Protein AF-A0A254QQ61-F1 (afdb_monomer_lite)

Radius of gyration: 16.45 Å; chains: 1; bounding box: 38×43×42 Å

pLDDT: mean 92.36, std 10.08, range [41.09, 98.5]

Secondary structure (DSSP, 8-state):
-PPPPTT--SSEEEEETTTEEEE----SEEEEEEETTEEEEEEE-SSHHHHHHHHHTTT-SEEEEEEEESSPPTT---EEEEEEEEEHHHHHHHHHHSHHHHHH--SEEEEEEESSS--EEEE-TTS-EEEES-HHHHHHHHHHTTPEE------SSEEE---GGGHHHHHHHHHHS--EEEE-----

Foldseek 3Di:
DPDDDLVQQFFKWDQDPVPGTHHDADDFEWEWDADPNFIKIKTQDSQLLVLVLVCVVLQDFWKKKWKFQQADDPPDAGKIWIDGGHTSVRVNVLCVVLVSLVGRFQRIKIKIFRPPNTWIWIQHSSRMIMTGPPVVVVVVVSVVVVGYYDDDDDHPPMDGHHNPVCVVSVVVSVVVDPIDIDHDDNDD

Sequence (188 aa):
MTPLPREFGAKLGAWDPVNGWSPIHWSDTYAAESISGVSRLLVAPRQPLSFVVDALALYGNSFKLVYLLVTPPDGYEFARYELDALSLEEVSSVLQEFGGFLGGDARHHIWIHALDGGGTLIWDEHDWVYLYGHLASATDLLQSKGFQEGKPEIPFPHLHNEDPDQTSEMERLLKALPWVKTPVSNPQ

Structure (mmCIF, N/CA/C/O backbone):
data_AF-A0A254QQ61-F1
#
_entry.id   AF-A0A254QQ61-F1
#
loop_
_atom_site.group_PDB
_atom_site.id
_atom_site.type_symbol
_atom_site.label_atom_id
_atom_site.label_alt_id
_atom_site.label_comp_id
_atom_site.label_asym_id
_atom_site.label_entity_id
_atom_site.label_seq_id
_atom_site.pdbx_PDB_ins_code
_atom_site.Cartn_x
_atom_site.Cartn_y
_atom_site.Cartn_z
_atom_site.occupancy
_atom_site.B_iso_or_equiv
_atom_site.auth_seq_id
_atom_site.auth_comp_id
_atom_site.auth_asym_id
_atom_site.auth_atom_id
_atom_site.pdbx_PDB_model_num
ATOM 1 N N . MET A 1 1 ? 19.976 -13.214 -16.247 1.00 49.91 1 MET A N 1
ATOM 2 C CA . MET A 1 1 ? 18.591 -13.046 -15.772 1.00 49.91 1 MET A CA 1
ATOM 3 C C . MET A 1 1 ? 17.755 -12.782 -17.013 1.00 49.91 1 MET A C 1
ATOM 5 O O . MET A 1 1 ? 18.115 -11.876 -17.755 1.00 49.91 1 MET A O 1
ATOM 9 N N . THR A 1 2 ? 16.780 -13.631 -17.341 1.00 49.09 2 THR A N 1
ATOM 10 C CA . THR A 1 2 ? 15.873 -13.349 -18.467 1.00 49.09 2 THR A CA 1
ATOM 11 C C . THR A 1 2 ? 15.019 -12.152 -18.058 1.00 49.09 2 THR A C 1
ATOM 13 O O . THR A 1 2 ? 14.426 -12.229 -16.983 1.00 49.09 2 THR A O 1
ATOM 16 N N . PRO A 1 3 ? 14.999 -11.047 -18.823 1.00 55.22 3 PRO A N 1
ATOM 17 C CA . PRO A 1 3 ? 14.154 -9.911 -18.488 1.00 55.22 3 PRO A CA 1
ATOM 18 C C . PRO A 1 3 ? 12.693 -10.359 -18.469 1.00 55.22 3 PRO A C 1
ATOM 20 O O . PRO A 1 3 ? 12.296 -11.221 -19.262 1.00 55.22 3 PRO A O 1
ATOM 23 N N . LEU A 1 4 ? 11.911 -9.793 -17.555 1.00 62.88 4 LEU A N 1
ATOM 24 C CA . LEU A 1 4 ? 10.472 -9.999 -17.554 1.00 62.88 4 LEU A CA 1
ATOM 25 C C . LEU A 1 4 ? 9.877 -9.585 -18.905 1.00 62.88 4 LEU A C 1
ATOM 27 O O . LEU A 1 4 ? 10.376 -8.646 -19.537 1.00 62.88 4 LEU A O 1
ATOM 31 N N . PRO A 1 5 ? 8.815 -10.263 -19.368 1.00 62.50 5 PRO A N 1
ATOM 32 C CA . PRO A 1 5 ? 8.024 -9.755 -20.476 1.00 62.50 5 PRO A CA 1
ATOM 33 C C . PRO A 1 5 ? 7.597 -8.314 -20.175 1.00 62.50 5 PRO A C 1
ATOM 35 O O . PRO A 1 5 ? 7.135 -8.033 -19.075 1.00 62.50 5 PRO A O 1
ATOM 38 N N . ARG A 1 6 ? 7.696 -7.409 -21.155 1.00 56.84 6 ARG A N 1
ATOM 39 C CA . ARG A 1 6 ? 7.277 -5.998 -21.005 1.00 56.84 6 ARG A CA 1
ATOM 40 C C . ARG A 1 6 ? 5.798 -5.819 -20.622 1.00 56.84 6 ARG A C 1
ATOM 42 O O . ARG A 1 6 ? 5.389 -4.728 -20.266 1.00 56.84 6 ARG A O 1
ATOM 49 N N . GLU A 1 7 ? 5.003 -6.883 -20.701 1.00 63.09 7 GLU A N 1
ATOM 50 C CA . GLU A 1 7 ? 3.569 -6.899 -20.395 1.00 63.09 7 GLU A CA 1
ATOM 51 C C . GLU A 1 7 ? 3.262 -7.579 -19.046 1.00 63.09 7 GLU A C 1
ATOM 53 O O . GLU A 1 7 ? 2.145 -8.034 -18.825 1.00 63.09 7 GLU A O 1
ATOM 58 N N . PHE A 1 8 ? 4.250 -7.696 -18.147 1.00 75.00 8 PHE A N 1
ATOM 59 C CA . PHE A 1 8 ? 4.097 -8.439 -16.891 1.00 75.00 8 PHE A CA 1
ATOM 60 C C . PHE A 1 8 ? 3.014 -7.860 -15.970 1.00 75.00 8 PHE A C 1
ATOM 62 O O . PHE A 1 8 ? 2.253 -8.619 -15.376 1.00 75.00 8 PHE A O 1
ATOM 69 N N . GLY A 1 9 ? 2.922 -6.526 -15.887 1.00 79.75 9 GLY A N 1
ATOM 70 C CA . GLY A 1 9 ? 1.777 -5.803 -15.315 1.00 79.75 9 GLY A CA 1
ATOM 71 C C . GLY A 1 9 ? 1.434 -6.105 -13.849 1.00 79.75 9 GLY A C 1
ATOM 72 O O . GLY A 1 9 ? 0.336 -5.767 -13.417 1.00 79.75 9 GLY A O 1
ATOM 73 N N . ALA A 1 10 ? 2.333 -6.744 -13.100 1.00 87.19 10 ALA A N 1
ATOM 74 C CA . ALA A 1 10 ? 2.137 -7.155 -11.712 1.00 87.19 10 ALA A CA 1
ATOM 75 C C . ALA A 1 10 ? 3.429 -6.961 -10.915 1.00 87.19 10 ALA A C 1
ATOM 77 O O . ALA A 1 10 ? 4.517 -7.085 -11.480 1.00 87.19 10 ALA A O 1
ATOM 78 N N . LYS A 1 11 ? 3.320 -6.733 -9.600 1.00 91.81 11 LYS A N 1
ATOM 79 C CA . LYS A 1 11 ? 4.494 -6.589 -8.724 1.00 91.81 11 LYS A CA 1
ATOM 80 C C . LYS A 1 11 ? 5.365 -7.833 -8.649 1.00 91.81 11 LYS A C 1
ATOM 82 O O . LYS A 1 11 ? 6.585 -7.728 -8.574 1.00 91.81 11 LYS A O 1
ATOM 87 N N . LEU A 1 12 ? 4.750 -9.011 -8.621 1.00 92.12 12 LEU A N 1
ATOM 88 C CA . LEU A 1 12 ? 5.433 -10.234 -8.219 1.00 92.12 12 LEU A CA 1
ATOM 89 C C . LEU A 1 12 ? 5.306 -11.318 -9.282 1.00 92.12 12 LEU A C 1
ATOM 91 O O . LEU A 1 12 ? 4.229 -11.551 -9.836 1.00 92.12 12 LEU A O 1
ATOM 95 N N . GLY A 1 13 ? 6.419 -12.000 -9.545 1.00 91.38 13 GLY A N 1
ATOM 96 C CA . GLY A 1 13 ? 6.472 -13.117 -10.476 1.00 91.38 13 GLY A CA 1
ATOM 97 C C . GLY A 1 13 ? 6.963 -14.403 -9.848 1.00 91.38 13 GLY A C 1
ATOM 98 O O . GLY A 1 13 ? 7.867 -14.377 -9.022 1.00 91.38 13 GLY A O 1
ATOM 99 N N . ALA A 1 14 ? 6.399 -15.529 -10.276 1.00 92.06 14 ALA A N 1
ATOM 100 C CA . ALA A 1 14 ? 6.828 -16.871 -9.906 1.00 92.06 14 ALA A CA 1
ATOM 101 C C . ALA A 1 14 ? 7.469 -17.574 -11.100 1.00 92.06 14 ALA A C 1
ATOM 103 O O . ALA A 1 14 ? 6.976 -17.473 -12.229 1.00 92.06 14 ALA A O 1
ATOM 104 N N . TRP A 1 15 ? 8.549 -18.311 -10.850 1.00 90.50 15 TRP A N 1
ATOM 105 C CA . TRP A 1 15 ? 9.141 -19.179 -11.859 1.00 90.50 15 TRP A CA 1
ATOM 106 C C . TRP A 1 15 ? 8.433 -20.530 -11.895 1.00 90.50 15 TRP A C 1
ATOM 108 O O . TRP A 1 15 ? 8.372 -21.242 -10.893 1.00 90.50 15 TRP A O 1
ATOM 118 N N . ASP A 1 16 ? 8.001 -20.921 -13.085 1.00 87.12 16 ASP A N 1
ATOM 119 C CA . ASP A 1 16 ? 7.549 -22.264 -13.403 1.00 87.12 16 ASP A CA 1
ATOM 120 C C . ASP A 1 16 ? 8.523 -22.924 -14.404 1.00 87.12 16 ASP A C 1
ATOM 122 O O . ASP A 1 16 ? 8.880 -22.308 -15.411 1.00 87.12 16 ASP A O 1
ATOM 126 N N . PRO A 1 17 ? 8.964 -24.180 -14.191 1.00 86.06 17 PRO A N 1
ATOM 127 C CA . PRO A 1 17 ? 9.890 -24.852 -15.106 1.00 86.06 17 PRO A CA 1
ATOM 128 C C . PRO A 1 17 ? 9.371 -25.040 -16.538 1.00 86.06 17 PRO A C 1
ATOM 130 O O . PRO A 1 17 ? 10.180 -25.252 -17.441 1.00 86.06 17 PRO A O 1
ATOM 133 N N . VAL A 1 18 ? 8.050 -25.014 -16.748 1.00 88.50 18 VAL A N 1
ATOM 134 C CA . VAL A 1 18 ? 7.416 -25.250 -18.054 1.00 88.50 18 VAL A CA 1
ATOM 135 C C . VAL A 1 18 ? 7.135 -23.931 -18.773 1.00 88.50 18 VAL A C 1
ATOM 137 O O . VAL A 1 18 ? 7.400 -23.813 -19.967 1.00 88.50 18 VAL A O 1
ATOM 140 N N . ASN A 1 19 ? 6.619 -22.941 -18.050 1.00 85.94 19 ASN A N 1
ATOM 141 C CA . ASN A 1 19 ? 6.097 -21.691 -18.595 1.00 85.94 19 ASN A CA 1
ATOM 142 C C . ASN A 1 19 ? 7.038 -20.493 -18.375 1.00 85.94 19 ASN A C 1
ATOM 144 O O . ASN A 1 19 ? 6.830 -19.435 -18.965 1.00 85.94 19 ASN A O 1
ATOM 148 N N . GLY A 1 20 ? 8.089 -20.650 -17.567 1.00 89.56 20 GLY A N 1
ATOM 149 C CA . GLY A 1 20 ? 8.996 -19.573 -17.187 1.00 89.56 20 GLY A CA 1
ATOM 150 C C . GLY A 1 20 ? 8.392 -18.649 -16.128 1.00 89.56 20 GLY A C 1
ATOM 151 O O . GLY A 1 20 ? 7.677 -19.095 -15.235 1.00 89.56 20 GLY A O 1
ATOM 152 N N . TRP A 1 21 ? 8.706 -17.355 -16.198 1.00 89.56 21 TRP A N 1
ATOM 153 C CA . TRP A 1 21 ? 8.166 -16.361 -15.266 1.00 89.56 21 TRP A CA 1
ATOM 154 C C . TRP A 1 21 ? 6.703 -16.043 -15.572 1.00 89.56 21 TRP A C 1
ATOM 156 O O . TRP A 1 21 ? 6.368 -15.689 -16.701 1.00 89.56 21 TRP A O 1
ATOM 166 N N . SER A 1 22 ? 5.852 -16.111 -14.551 1.00 90.69 22 SER A N 1
ATOM 167 C CA . SER A 1 22 ? 4.426 -15.783 -14.635 1.00 90.69 22 SER A CA 1
ATOM 168 C C . SER A 1 22 ? 3.998 -14.873 -13.478 1.00 90.69 22 SER A C 1
ATOM 170 O O . SER A 1 22 ? 4.568 -14.994 -12.388 1.00 90.69 22 SER A O 1
ATOM 172 N N . PRO A 1 23 ? 3.037 -13.953 -13.686 1.00 91.06 23 PRO A N 1
ATOM 173 C CA . PRO A 1 23 ? 2.500 -13.121 -12.613 1.00 91.06 23 PRO A CA 1
ATOM 174 C C . PRO A 1 23 ? 1.882 -13.957 -11.494 1.00 91.06 23 PRO A C 1
ATOM 176 O O . PRO A 1 23 ? 1.230 -14.973 -11.748 1.00 91.06 23 PRO A O 1
ATOM 179 N N . ILE A 1 24 ? 2.058 -13.512 -10.253 1.00 91.12 24 ILE A N 1
ATOM 180 C CA . ILE A 1 24 ? 1.381 -14.109 -9.103 1.00 91.12 24 ILE A CA 1
ATOM 181 C C . ILE A 1 24 ? 0.020 -13.448 -8.923 1.00 91.12 24 ILE A C 1
ATOM 183 O O . ILE A 1 24 ? -0.107 -12.226 -8.897 1.00 91.12 24 ILE A O 1
ATOM 187 N N . HIS A 1 25 ? -1.000 -14.284 -8.754 1.00 88.75 25 HIS A N 1
ATOM 188 C CA . HIS A 1 25 ? -2.345 -13.862 -8.397 1.00 88.75 25 HIS A CA 1
ATOM 189 C C . HIS A 1 25 ? -2.741 -14.518 -7.078 1.00 88.75 25 HIS A C 1
ATOM 191 O O . HIS A 1 25 ? -2.740 -15.745 -6.960 1.00 88.75 25 HIS A O 1
ATOM 197 N N . TRP A 1 26 ? -3.087 -13.699 -6.088 1.00 94.06 26 TRP A N 1
ATOM 198 C CA . TRP A 1 26 ? -3.481 -14.172 -4.765 1.00 94.06 26 TRP A CA 1
ATOM 199 C C . TRP A 1 26 ? -4.913 -14.727 -4.735 1.00 94.06 26 TRP A C 1
ATOM 201 O O . TRP A 1 26 ? -5.759 -14.399 -5.572 1.00 94.06 26 TRP A O 1
ATOM 211 N N . SER A 1 27 ? -5.189 -15.576 -3.744 1.00 91.88 27 SER A N 1
ATOM 212 C CA . SER A 1 27 ? -6.432 -16.348 -3.612 1.00 91.88 27 SER A CA 1
ATOM 213 C C . SER A 1 27 ? -7.367 -15.863 -2.494 1.00 91.88 27 SER A C 1
ATOM 215 O O . SER A 1 27 ? -8.228 -16.627 -2.067 1.00 91.88 27 SER A O 1
ATOM 217 N N . ASP A 1 28 ? -7.243 -14.605 -2.055 1.00 97.56 28 ASP A N 1
ATOM 218 C CA . ASP A 1 28 ? -8.033 -14.018 -0.957 1.00 97.56 28 ASP A CA 1
ATOM 219 C C . ASP A 1 28 ? -7.860 -14.790 0.364 1.00 97.56 28 ASP A C 1
ATOM 221 O O . ASP A 1 28 ? -8.813 -15.272 0.979 1.00 97.56 28 ASP A O 1
ATOM 225 N N . THR A 1 29 ? -6.610 -14.925 0.805 1.00 98.06 29 THR A N 1
ATOM 226 C CA . THR A 1 29 ? -6.249 -15.620 2.051 1.00 98.06 29 THR A CA 1
ATOM 227 C C . THR A 1 29 ? -5.772 -14.647 3.118 1.00 98.06 29 THR A C 1
ATOM 229 O O . THR A 1 29 ? -5.154 -13.631 2.792 1.00 98.06 29 THR A O 1
ATOM 232 N N . TYR A 1 30 ? -6.001 -14.963 4.391 1.00 98.50 30 TYR A N 1
ATOM 233 C CA . TYR A 1 30 ? -5.450 -14.189 5.502 1.00 98.50 30 TYR A CA 1
ATOM 234 C C . TYR A 1 30 ? -5.002 -15.059 6.675 1.00 98.50 30 TYR A C 1
ATOM 236 O O . TYR A 1 30 ? -5.565 -16.119 6.945 1.00 98.50 30 TYR A O 1
ATOM 244 N N . ALA A 1 31 ? -4.021 -14.570 7.427 1.00 98.19 31 ALA A N 1
ATOM 245 C CA . ALA A 1 31 ? -3.592 -15.173 8.679 1.00 98.19 31 ALA A CA 1
ATOM 246 C C . ALA A 1 31 ? -3.335 -14.111 9.745 1.00 98.19 31 ALA A C 1
ATOM 248 O O . ALA A 1 31 ? -2.815 -13.032 9.464 1.00 98.19 31 ALA A O 1
ATOM 249 N N . ALA A 1 32 ? -3.667 -14.439 10.991 1.00 97.69 32 ALA A N 1
ATOM 250 C CA . ALA A 1 32 ? -3.222 -13.659 12.133 1.00 97.69 32 ALA A CA 1
ATOM 251 C C . ALA A 1 32 ? -1.749 -13.962 12.433 1.00 97.69 32 ALA A C 1
ATOM 253 O O . ALA A 1 32 ? -1.334 -15.121 12.489 1.00 97.69 32 ALA A O 1
ATOM 254 N N . GLU A 1 33 ? -0.967 -12.918 12.676 1.00 96.50 33 GLU A N 1
ATOM 255 C CA . GLU A 1 33 ? 0.432 -13.017 13.074 1.00 96.50 33 GLU A CA 1
ATOM 256 C C . GLU A 1 33 ? 0.675 -12.219 14.355 1.00 96.50 33 GLU A C 1
ATOM 258 O O . GLU A 1 33 ? 0.046 -11.189 14.601 1.00 96.50 33 GLU A O 1
ATOM 263 N N . SER A 1 34 ? 1.632 -12.675 15.163 1.00 94.56 34 SER A N 1
ATOM 264 C CA . SER A 1 34 ? 2.142 -11.927 16.310 1.00 94.56 34 SER A CA 1
ATOM 265 C C . SER A 1 34 ? 3.660 -11.868 16.226 1.00 94.56 34 SER A C 1
ATOM 267 O O . SER A 1 34 ? 4.335 -12.879 16.420 1.00 94.56 34 SER A O 1
ATOM 269 N N . ILE A 1 35 ? 4.198 -10.683 15.947 1.00 88.56 35 ILE A N 1
ATOM 270 C CA . ILE A 1 35 ? 5.635 -10.445 15.788 1.00 88.56 35 ILE A CA 1
ATOM 271 C C . ILE A 1 35 ? 6.083 -9.491 16.883 1.00 88.56 35 ILE A C 1
ATOM 273 O O . ILE A 1 35 ? 5.562 -8.385 17.006 1.00 88.56 35 ILE A O 1
ATOM 277 N N . SER A 1 36 ? 7.036 -9.930 17.708 1.00 90.56 36 SER A N 1
ATOM 278 C CA . SER A 1 36 ? 7.585 -9.127 18.813 1.00 90.56 36 SER A CA 1
ATOM 279 C C . SER A 1 36 ? 6.510 -8.547 19.750 1.00 90.56 36 SER A C 1
ATOM 281 O O . SER A 1 36 ? 6.642 -7.435 20.252 1.00 90.56 36 SER A O 1
ATOM 283 N N . GLY A 1 37 ? 5.424 -9.298 19.974 1.00 90.81 37 GLY A N 1
ATOM 284 C CA . GLY A 1 37 ? 4.296 -8.888 20.821 1.00 90.81 37 GLY A CA 1
ATOM 285 C C . GLY A 1 37 ? 3.264 -7.981 20.141 1.00 90.81 37 GLY A C 1
ATOM 286 O O . GLY A 1 37 ? 2.274 -7.623 20.773 1.00 90.81 37 GLY A O 1
ATOM 287 N N . VAL A 1 38 ? 3.453 -7.635 18.865 1.00 93.31 38 VAL A N 1
ATOM 288 C CA . VAL A 1 38 ? 2.489 -6.865 18.071 1.00 93.31 38 VAL A CA 1
ATOM 289 C C . VAL A 1 38 ? 1.676 -7.817 17.203 1.00 93.31 38 VAL A C 1
ATOM 291 O O . VAL A 1 38 ? 2.230 -8.553 16.387 1.00 93.31 38 VAL A O 1
ATOM 294 N N . SER A 1 39 ? 0.355 -7.799 17.383 1.00 96.94 39 SER A N 1
ATOM 295 C CA . SER A 1 39 ? -0.580 -8.583 16.571 1.00 96.94 39 SER A CA 1
ATOM 296 C C . SER A 1 39 ? -0.992 -7.830 15.305 1.00 96.94 39 SER A C 1
ATOM 298 O O . SER A 1 39 ? -1.251 -6.625 15.354 1.00 96.94 39 SER A O 1
ATOM 300 N N . ARG A 1 40 ? -1.084 -8.553 14.188 1.00 97.44 40 ARG A N 1
ATOM 301 C CA . ARG A 1 40 ? -1.535 -8.052 12.883 1.00 97.44 40 ARG A CA 1
ATOM 302 C C . ARG A 1 40 ? -2.286 -9.136 12.114 1.00 97.44 40 ARG A C 1
ATOM 304 O O . ARG A 1 40 ? -2.139 -10.317 12.421 1.00 97.44 40 ARG A O 1
ATOM 311 N N . LEU A 1 41 ? -3.039 -8.746 11.092 1.00 98.31 41 LEU A N 1
ATOM 312 C CA . LEU A 1 41 ? -3.466 -9.666 10.036 1.00 98.31 41 LEU A CA 1
ATOM 313 C C . LEU A 1 41 ? -2.552 -9.481 8.828 1.00 98.31 41 LEU A C 1
ATOM 315 O O . LEU A 1 41 ? -2.333 -8.351 8.402 1.00 98.31 41 LEU A O 1
ATOM 319 N N . LEU A 1 42 ? -2.034 -10.579 8.290 1.00 98.19 42 LEU A N 1
ATOM 320 C CA . LEU A 1 42 ? -1.424 -10.647 6.969 1.00 98.19 42 LEU A CA 1
ATOM 321 C C . LEU A 1 42 ? -2.504 -11.091 5.980 1.00 98.19 42 LEU A C 1
ATOM 323 O O . LEU A 1 42 ? -3.107 -12.147 6.165 1.00 98.19 42 LEU A O 1
ATOM 327 N N . VAL A 1 43 ? -2.741 -10.297 4.943 1.00 98.50 43 VAL A N 1
ATOM 328 C CA . VAL A 1 43 ? -3.787 -10.513 3.944 1.00 98.50 43 VAL A CA 1
ATOM 329 C C . VAL A 1 43 ? -3.153 -10.564 2.557 1.00 98.50 43 VAL A C 1
ATOM 331 O O . VAL A 1 43 ? -2.363 -9.695 2.205 1.00 98.50 43 VAL A O 1
ATOM 334 N N . ALA A 1 44 ? -3.534 -11.550 1.749 1.00 97.81 44 ALA A N 1
ATOM 335 C CA . ALA A 1 44 ? -3.171 -11.653 0.337 1.00 97.81 44 ALA A CA 1
ATOM 336 C C . ALA A 1 44 ? -4.439 -11.530 -0.528 1.00 97.81 44 ALA A C 1
ATOM 338 O O . ALA A 1 44 ? -5.054 -12.541 -0.889 1.00 97.81 44 ALA A O 1
ATOM 339 N N . PRO A 1 45 ? -4.891 -10.292 -0.795 1.00 97.44 45 PRO A N 1
ATOM 340 C CA . PRO A 1 45 ? -6.090 -10.030 -1.581 1.00 97.44 45 PRO A CA 1
ATOM 341 C C . PRO A 1 45 ? -5.836 -10.261 -3.075 1.00 97.44 45 PRO A C 1
ATOM 343 O O . PRO A 1 45 ? -4.811 -9.857 -3.618 1.00 97.44 45 PRO A O 1
ATOM 346 N N . ARG A 1 46 ? -6.813 -10.828 -3.783 1.00 95.88 46 ARG A N 1
ATOM 347 C CA . ARG A 1 46 ? -6.799 -10.932 -5.251 1.00 95.88 46 ARG A CA 1
ATOM 348 C C . ARG A 1 46 ? -6.828 -9.563 -5.926 1.00 95.88 46 ARG A C 1
ATOM 350 O O . ARG A 1 46 ? -6.328 -9.413 -7.034 1.00 95.88 46 ARG A O 1
ATOM 357 N N . GLN A 1 47 ? -7.448 -8.582 -5.271 1.00 95.62 47 GLN A N 1
ATOM 358 C CA . GLN A 1 47 ? -7.522 -7.193 -5.724 1.00 95.62 47 GLN A CA 1
ATOM 359 C C . GLN A 1 47 ? -7.011 -6.265 -4.606 1.00 95.62 47 GLN A C 1
ATOM 361 O O . GLN A 1 47 ? -7.813 -5.762 -3.812 1.00 95.62 47 GLN A O 1
ATOM 366 N N . PRO A 1 48 ? -5.683 -6.060 -4.502 1.00 96.25 48 PRO A N 1
ATOM 367 C CA . PRO A 1 48 ? -5.070 -5.321 -3.400 1.00 96.25 48 PRO A CA 1
ATOM 368 C C . PRO A 1 48 ? -5.563 -3.887 -3.286 1.00 96.25 48 PRO A C 1
ATOM 370 O O . PRO A 1 48 ? -6.032 -3.498 -2.224 1.00 96.25 48 PRO A O 1
ATOM 373 N N . LEU A 1 49 ? -5.562 -3.128 -4.384 1.00 96.19 49 LEU A N 1
ATOM 374 C CA . LEU A 1 49 ? -5.980 -1.727 -4.372 1.00 96.19 49 LEU A CA 1
ATOM 375 C C . LEU A 1 49 ? -7.404 -1.539 -3.827 1.00 96.19 49 LEU A C 1
ATOM 377 O O . LEU A 1 49 ? -7.619 -0.735 -2.922 1.00 96.19 49 LEU A O 1
ATOM 381 N N . SER A 1 50 ? -8.377 -2.291 -4.352 1.00 96.75 50 SER A N 1
ATOM 382 C CA . SER A 1 50 ? -9.763 -2.192 -3.882 1.00 96.75 50 SER A CA 1
ATOM 383 C C . SER A 1 50 ? -9.893 -2.627 -2.426 1.00 96.75 50 SER A C 1
ATOM 385 O O . SER A 1 50 ? -10.625 -2.003 -1.666 1.00 96.75 50 SER A O 1
ATOM 387 N N . PHE A 1 51 ? -9.160 -3.669 -2.019 1.00 97.94 51 PHE A N 1
ATOM 388 C CA . PHE A 1 51 ? -9.164 -4.120 -0.632 1.00 97.94 51 PHE A CA 1
ATOM 389 C C . PHE A 1 51 ? -8.585 -3.065 0.314 1.00 97.94 51 PHE A C 1
ATOM 391 O O . PHE A 1 51 ? -9.176 -2.810 1.359 1.00 97.94 51 PHE A O 1
ATOM 398 N N . VAL A 1 52 ? -7.467 -2.431 -0.053 1.00 97.94 52 VAL A N 1
ATOM 399 C CA . VAL A 1 52 ? -6.850 -1.358 0.733 1.00 97.94 52 VAL A CA 1
ATOM 400 C C . VAL A 1 52 ? -7.841 -0.216 0.925 1.00 97.94 52 VAL A C 1
ATOM 402 O O . VAL A 1 52 ? -8.078 0.176 2.062 1.00 97.94 52 VAL A O 1
ATOM 405 N N . VAL A 1 53 ? -8.466 0.268 -0.153 1.00 96.88 53 VAL A N 1
ATOM 406 C CA . VAL A 1 53 ? -9.464 1.350 -0.084 1.00 96.88 53 VAL A CA 1
ATOM 407 C C . VAL A 1 53 ? -10.638 0.971 0.826 1.00 96.88 53 VAL A C 1
ATOM 409 O O . VAL A 1 53 ? -11.010 1.758 1.694 1.00 96.88 53 VAL A O 1
ATOM 412 N N . ASP A 1 54 ? -11.175 -0.244 0.697 1.00 96.19 54 ASP A N 1
ATOM 413 C CA . ASP A 1 54 ? -12.264 -0.727 1.554 1.00 96.19 54 ASP A CA 1
ATOM 414 C C . ASP A 1 54 ? -11.846 -0.823 3.032 1.00 96.19 54 ASP A C 1
ATOM 416 O O . ASP A 1 54 ? -12.613 -0.470 3.930 1.00 96.19 54 ASP A O 1
ATOM 420 N N . ALA A 1 55 ? -10.627 -1.294 3.303 1.00 96.75 55 ALA A N 1
ATOM 421 C CA . ALA A 1 55 ? -10.116 -1.486 4.656 1.00 96.75 55 ALA A CA 1
ATOM 422 C C . ALA A 1 55 ? -9.855 -0.162 5.388 1.00 96.75 55 ALA A C 1
ATOM 424 O O . ALA A 1 55 ? -9.954 -0.126 6.615 1.00 96.75 55 ALA A O 1
ATOM 425 N N . LEU A 1 56 ? -9.579 0.937 4.676 1.00 95.50 56 LEU A N 1
ATOM 426 C CA . LEU A 1 56 ? -9.376 2.254 5.293 1.00 95.50 56 LEU A CA 1
ATOM 427 C C . LEU A 1 56 ? -10.596 2.742 6.080 1.00 95.50 56 LEU A C 1
ATOM 429 O O . LEU A 1 56 ? -10.432 3.408 7.101 1.00 95.50 56 LEU A O 1
ATOM 433 N N . ALA A 1 57 ? -11.807 2.351 5.676 1.00 93.75 57 ALA A N 1
ATOM 434 C CA . ALA A 1 57 ? -13.034 2.708 6.387 1.00 93.75 57 ALA A CA 1
ATOM 435 C C . ALA A 1 57 ? -13.092 2.157 7.828 1.00 93.75 57 ALA A C 1
ATOM 437 O O . ALA A 1 57 ? -13.862 2.659 8.645 1.00 93.75 57 ALA A O 1
ATOM 438 N N . LEU A 1 58 ? -12.277 1.148 8.162 1.00 94.69 58 LEU A N 1
ATOM 439 C CA . LEU A 1 58 ? -12.176 0.606 9.522 1.00 94.69 58 LEU A CA 1
ATOM 440 C C . LEU A 1 58 ? -11.437 1.540 10.486 1.00 94.69 58 LEU A C 1
ATOM 442 O O . LEU A 1 58 ? -11.586 1.409 11.699 1.00 94.69 58 LEU A O 1
ATOM 446 N N . TYR A 1 59 ? -10.603 2.432 9.953 1.00 93.50 59 TYR A N 1
ATOM 447 C CA . TYR A 1 59 ? -9.560 3.101 10.719 1.00 93.50 59 TYR A CA 1
ATOM 448 C C . TYR A 1 59 ? -9.916 4.518 11.159 1.00 93.50 59 TYR A C 1
ATOM 450 O O . TYR A 1 59 ? -9.347 4.979 12.140 1.00 93.50 59 TYR A O 1
ATOM 458 N N . GLY A 1 60 ? -10.870 5.183 10.506 1.00 91.00 60 GLY A N 1
ATOM 459 C CA . GLY A 1 60 ? -11.277 6.541 10.863 1.00 91.00 60 GLY A CA 1
ATOM 460 C C . GLY A 1 60 ? -11.398 7.446 9.647 1.00 91.00 60 GLY A C 1
ATOM 461 O O . GLY A 1 60 ? -11.715 6.988 8.549 1.00 91.00 60 GLY A O 1
ATOM 462 N N . ASN A 1 61 ? -11.180 8.744 9.855 1.00 93.50 61 ASN A N 1
ATOM 463 C CA . ASN A 1 61 ? -11.341 9.762 8.819 1.00 93.50 61 ASN A CA 1
ATOM 464 C C . ASN A 1 61 ? -10.099 10.637 8.627 1.00 93.50 61 ASN A C 1
ATOM 466 O O . ASN A 1 61 ? -10.127 11.497 7.749 1.00 93.50 61 ASN A O 1
ATOM 470 N N . SER A 1 62 ? -9.040 10.456 9.419 1.00 97.19 62 SER A N 1
ATOM 471 C CA . SER A 1 62 ? -7.804 11.225 9.316 1.00 97.19 62 SER A CA 1
ATOM 472 C C . SER A 1 62 ? -6.587 10.313 9.268 1.00 97.19 62 SER A C 1
ATOM 474 O O . SER A 1 62 ? -6.391 9.447 10.119 1.00 97.19 62 SER A O 1
ATOM 476 N N . PHE A 1 63 ? -5.732 10.537 8.279 1.00 98.19 63 PHE A N 1
ATOM 477 C CA . PHE A 1 63 ? -4.662 9.626 7.929 1.00 98.19 63 PHE A CA 1
ATOM 478 C C . PHE A 1 63 ? -3.346 10.346 7.697 1.00 98.19 63 PHE A C 1
ATOM 480 O O . PHE A 1 63 ? -3.282 11.469 7.194 1.00 98.19 63 PHE A O 1
ATOM 487 N N . LYS A 1 64 ? -2.277 9.631 8.010 1.00 98.19 64 LYS A N 1
ATOM 488 C CA . LYS A 1 64 ? -0.952 9.879 7.472 1.00 98.19 64 LYS A CA 1
ATOM 489 C C . LYS A 1 64 ? -0.675 8.856 6.380 1.00 98.19 64 LYS A C 1
ATOM 491 O O . LYS A 1 64 ? -0.737 7.656 6.644 1.00 98.19 64 LYS A O 1
ATOM 496 N N . LEU A 1 65 ? -0.346 9.332 5.184 1.00 98.50 65 LEU A N 1
ATOM 497 C CA . LEU A 1 65 ? 0.061 8.511 4.049 1.00 98.50 65 LEU A CA 1
ATOM 498 C C . LEU A 1 65 ? 1.580 8.545 3.915 1.00 98.50 65 LEU A C 1
ATOM 500 O O . LEU A 1 65 ? 2.202 9.608 3.915 1.00 98.50 65 LEU A O 1
ATOM 504 N N . VAL A 1 66 ? 2.169 7.369 3.769 1.00 98.50 66 VAL A N 1
ATOM 505 C CA . VAL A 1 66 ? 3.601 7.177 3.601 1.00 98.50 66 VAL A CA 1
ATOM 506 C C . VAL A 1 66 ? 3.840 6.375 2.331 1.00 98.50 66 VAL A C 1
ATOM 508 O O . VAL A 1 66 ? 3.388 5.239 2.214 1.00 98.50 66 VAL A O 1
ATOM 511 N N . TYR A 1 67 ? 4.597 6.952 1.406 1.00 98.31 67 TYR A N 1
ATOM 512 C CA . TYR A 1 67 ? 5.188 6.244 0.278 1.00 98.31 67 TYR A CA 1
ATOM 513 C C . TYR A 1 67 ? 6.648 5.929 0.616 1.00 98.31 67 TYR A C 1
ATOM 515 O O . TYR A 1 67 ? 7.463 6.837 0.809 1.00 98.31 67 TYR A O 1
ATOM 523 N N . LEU A 1 68 ? 6.981 4.646 0.742 1.00 97.62 68 LEU A N 1
ATOM 524 C CA . LEU A 1 68 ? 8.333 4.179 1.038 1.00 97.62 68 LEU A CA 1
ATOM 525 C C . LEU A 1 68 ? 8.951 3.599 -0.234 1.00 97.62 68 LEU A C 1
ATOM 527 O O . LEU A 1 68 ? 8.484 2.580 -0.728 1.00 97.62 68 LEU A O 1
ATOM 531 N N . LEU A 1 69 ? 10.005 4.232 -0.748 1.00 96.00 69 LEU A N 1
ATOM 532 C CA . LEU A 1 69 ? 10.760 3.744 -1.902 1.00 96.00 69 LEU A CA 1
ATOM 533 C C . LEU A 1 69 ? 11.831 2.755 -1.421 1.00 96.00 69 LEU A C 1
ATOM 535 O O . LEU A 1 69 ? 12.835 3.176 -0.838 1.00 96.00 69 LEU A O 1
ATOM 539 N N . VAL A 1 70 ? 11.590 1.459 -1.641 1.00 94.00 70 VAL A N 1
ATOM 540 C CA . VAL A 1 70 ? 12.440 0.346 -1.179 1.00 94.00 70 VAL A CA 1
ATOM 541 C C . VAL A 1 70 ? 13.378 -0.191 -2.255 1.00 94.00 70 VAL A C 1
ATOM 543 O O . VAL A 1 70 ? 14.397 -0.758 -1.897 1.00 94.00 70 VAL A O 1
ATOM 546 N N . THR A 1 71 ? 13.109 0.045 -3.542 1.00 93.12 71 THR A N 1
ATOM 547 C CA . THR A 1 71 ? 14.090 -0.213 -4.609 1.00 93.12 71 THR A CA 1
ATOM 548 C C . THR A 1 71 ? 14.197 0.995 -5.539 1.00 93.12 71 THR A C 1
ATOM 550 O O . THR A 1 71 ? 13.522 1.066 -6.565 1.00 93.12 71 THR A O 1
ATOM 553 N N . PRO A 1 72 ? 14.980 2.024 -5.177 1.00 92.00 72 PRO A N 1
ATOM 554 C CA . PRO A 1 72 ? 15.050 3.239 -5.977 1.00 92.00 72 PRO A CA 1
ATOM 555 C C . PRO A 1 72 ? 15.657 2.967 -7.366 1.00 92.00 72 PRO A C 1
ATOM 557 O O . PRO A 1 72 ? 16.662 2.259 -7.455 1.00 92.00 72 PRO A O 1
ATOM 560 N N . PRO A 1 73 ? 15.111 3.564 -8.443 1.00 92.25 73 PRO A N 1
ATOM 561 C CA . PRO A 1 73 ? 15.779 3.554 -9.741 1.00 92.25 73 PRO A CA 1
ATOM 562 C C . PRO A 1 73 ? 17.080 4.369 -9.694 1.00 92.25 73 PRO A C 1
ATOM 564 O O . PRO A 1 73 ? 17.299 5.175 -8.785 1.00 92.25 73 PRO A O 1
ATOM 567 N N . ASP A 1 74 ? 17.933 4.199 -10.705 1.00 89.31 74 ASP A N 1
ATOM 568 C CA . ASP A 1 74 ? 19.205 4.918 -10.801 1.00 89.31 74 ASP A CA 1
ATOM 569 C C . ASP A 1 74 ? 19.025 6.439 -10.645 1.00 89.31 74 ASP A C 1
ATOM 571 O O . ASP A 1 74 ? 18.192 7.070 -11.298 1.00 89.31 74 ASP A O 1
ATOM 575 N N . GLY A 1 75 ? 19.834 7.038 -9.766 1.00 89.75 75 GLY A N 1
ATOM 576 C CA . GLY A 1 75 ? 19.765 8.466 -9.439 1.00 89.75 75 GLY A CA 1
ATOM 577 C C . GLY A 1 75 ? 18.766 8.829 -8.335 1.00 89.75 75 GLY A C 1
ATOM 578 O O . GLY A 1 75 ? 18.716 9.993 -7.937 1.00 89.75 75 GLY A O 1
ATOM 579 N N . TYR A 1 76 ? 18.021 7.857 -7.803 1.00 91.31 76 TYR A N 1
ATOM 580 C CA . TYR A 1 76 ? 17.158 8.018 -6.635 1.00 91.31 76 TYR A CA 1
ATOM 581 C C . TYR A 1 76 ? 17.750 7.325 -5.403 1.00 91.31 76 TYR A C 1
ATOM 583 O O . TYR A 1 76 ? 18.623 6.465 -5.486 1.00 91.31 76 TYR A O 1
ATOM 591 N N . GLU A 1 77 ? 17.270 7.727 -4.231 1.00 91.25 77 GLU A N 1
ATOM 592 C CA . GLU A 1 77 ? 17.699 7.187 -2.942 1.00 91.25 7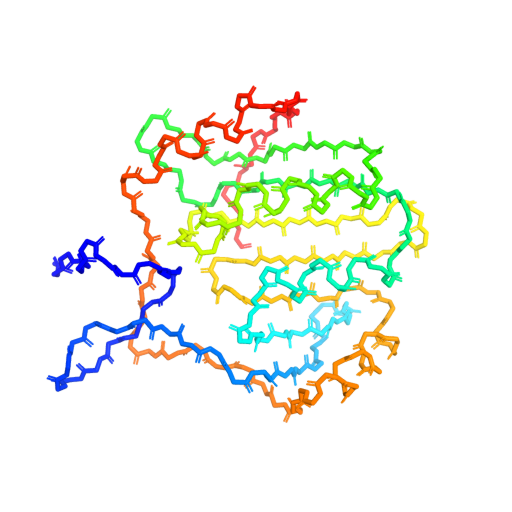7 GLU A CA 1
ATOM 593 C C . GLU A 1 77 ? 16.528 6.495 -2.254 1.00 91.25 77 GLU A C 1
ATOM 595 O O . GLU A 1 77 ? 15.374 6.904 -2.420 1.00 91.25 77 GLU A O 1
ATOM 600 N N . PHE A 1 78 ? 16.847 5.522 -1.403 1.00 92.50 78 PHE A N 1
ATOM 601 C CA . PHE A 1 78 ? 15.909 4.985 -0.426 1.00 92.50 78 PHE A CA 1
ATOM 602 C C . PHE A 1 78 ? 15.380 6.131 0.430 1.00 92.50 78 PHE A C 1
ATOM 604 O O . PHE A 1 78 ? 16.133 6.854 1.094 1.00 92.50 78 PHE A O 1
ATOM 611 N N . ALA A 1 79 ? 14.072 6.334 0.385 1.00 94.62 79 ALA A N 1
ATOM 612 C CA . ALA A 1 79 ? 13.457 7.476 1.025 1.00 94.62 79 ALA A CA 1
ATOM 613 C C . ALA A 1 79 ? 12.015 7.178 1.397 1.00 94.62 79 ALA A C 1
ATOM 615 O O . ALA A 1 79 ? 11.306 6.422 0.731 1.00 94.62 79 ALA A O 1
ATOM 616 N N . ARG A 1 80 ? 11.592 7.839 2.466 1.00 96.06 80 ARG A N 1
ATOM 617 C CA . ARG A 1 80 ? 10.215 7.886 2.912 1.00 96.06 80 ARG A CA 1
ATOM 618 C C . ARG A 1 80 ? 9.632 9.240 2.536 1.00 96.06 80 ARG A C 1
ATOM 620 O O . ARG A 1 80 ? 10.245 10.269 2.810 1.00 96.06 80 ARG A O 1
ATOM 627 N N . TYR A 1 81 ? 8.458 9.232 1.931 1.00 97.69 81 TYR A N 1
ATOM 628 C CA . TYR A 1 81 ? 7.715 10.422 1.544 1.00 97.69 81 TYR A CA 1
ATOM 629 C C . TYR A 1 81 ? 6.407 10.426 2.321 1.00 97.69 81 TYR A C 1
ATOM 631 O O . TYR A 1 81 ? 5.666 9.447 2.282 1.00 97.69 81 TYR A O 1
ATOM 639 N N . GLU A 1 82 ? 6.150 11.494 3.069 1.00 98.19 82 GLU A N 1
ATOM 640 C CA . GLU A 1 82 ? 5.055 11.535 4.039 1.00 98.19 82 GLU A CA 1
ATOM 641 C C . GLU A 1 82 ? 4.101 12.696 3.756 1.00 98.19 82 GLU A C 1
ATOM 643 O O . GLU A 1 82 ? 4.529 13.798 3.402 1.00 98.19 82 GLU A O 1
ATOM 648 N N . LEU A 1 83 ? 2.811 12.433 3.945 1.00 98.00 83 LEU A N 1
ATOM 649 C CA . LEU A 1 83 ? 1.731 13.411 3.998 1.00 98.00 83 LEU A CA 1
ATOM 650 C C . LEU A 1 83 ? 0.933 13.147 5.271 1.00 98.00 83 LEU A C 1
ATOM 652 O O . LEU A 1 83 ? 0.591 12.000 5.554 1.00 98.00 83 LEU A O 1
ATOM 656 N N . ASP A 1 84 ? 0.620 14.198 6.018 1.00 96.44 84 ASP A N 1
ATOM 657 C CA . ASP A 1 84 ? -0.151 14.114 7.258 1.00 96.44 84 ASP A CA 1
ATOM 658 C C . ASP A 1 84 ? -1.5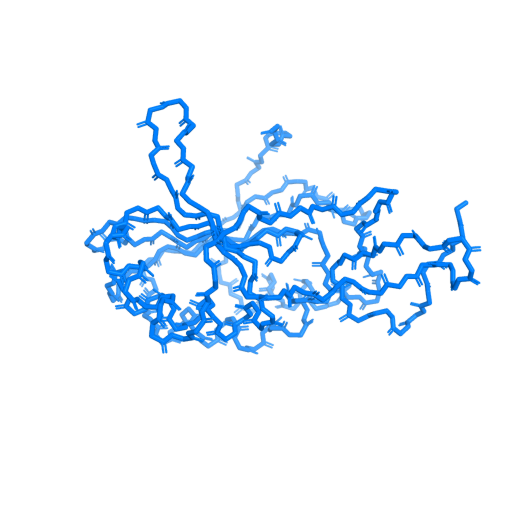43 14.736 7.080 1.00 96.44 84 ASP A C 1
ATOM 660 O O . ASP A 1 84 ? -1.748 15.592 6.220 1.00 96.44 84 ASP A O 1
ATOM 664 N N . ALA A 1 85 ? -2.474 14.343 7.952 1.00 95.81 85 ALA A N 1
ATOM 665 C CA . ALA A 1 85 ? -3.817 14.913 8.074 1.00 95.81 85 ALA A CA 1
ATOM 666 C C . ALA A 1 85 ? -4.682 14.839 6.799 1.00 95.81 85 ALA A C 1
ATOM 668 O O . ALA A 1 85 ? -5.516 15.712 6.567 1.00 95.81 85 ALA A O 1
ATOM 669 N N . LEU A 1 86 ? -4.521 13.773 6.012 1.00 98.00 86 LEU A N 1
ATOM 670 C CA . LEU A 1 86 ? -5.369 13.472 4.858 1.00 98.00 86 LEU A CA 1
ATOM 671 C C . LEU A 1 86 ? -6.707 12.878 5.303 1.00 98.00 86 LEU A C 1
ATOM 673 O O . LEU A 1 86 ? -6.767 12.087 6.243 1.00 98.00 86 LEU A O 1
ATOM 677 N N . SER A 1 87 ? -7.777 13.209 4.597 1.00 97.44 87 SER A N 1
ATOM 678 C CA . SER A 1 87 ? -9.075 12.552 4.727 1.00 97.44 87 SER A CA 1
ATOM 679 C C . SER A 1 87 ? -9.099 11.174 4.055 1.00 97.44 87 SER A C 1
ATOM 681 O O . SER A 1 87 ? -8.258 10.854 3.211 1.00 97.44 87 SER A O 1
ATOM 683 N N . LEU A 1 88 ? -10.106 10.358 4.388 1.00 96.31 88 LEU A N 1
ATOM 684 C CA . LEU A 1 88 ? -10.358 9.082 3.703 1.00 96.31 88 LEU A CA 1
ATOM 685 C C . LEU A 1 88 ? -10.489 9.257 2.180 1.00 96.31 88 LEU A C 1
ATOM 687 O O . LEU A 1 88 ? -9.968 8.444 1.415 1.00 96.31 88 LEU A O 1
ATOM 691 N N . GLU A 1 89 ? -11.177 10.316 1.745 1.00 97.38 89 GLU A N 1
ATOM 692 C CA . GLU A 1 89 ? -11.387 10.629 0.329 1.00 97.38 89 GLU A CA 1
ATOM 693 C C . GLU A 1 89 ? -10.069 10.980 -0.366 1.00 97.38 89 GLU A C 1
ATOM 695 O O . GLU A 1 89 ? -9.780 10.438 -1.430 1.00 97.38 89 GLU A O 1
ATOM 700 N N . GLU A 1 90 ? -9.230 11.812 0.256 1.00 98.31 90 GLU A N 1
ATOM 701 C CA . GLU A 1 90 ? -7.930 12.193 -0.306 1.00 98.31 90 GLU A CA 1
ATOM 702 C C . GLU A 1 90 ? -6.994 10.989 -0.442 1.00 98.31 90 GLU A C 1
ATOM 704 O O . GLU A 1 90 ? -6.412 10.788 -1.509 1.00 98.31 90 GLU A O 1
ATOM 709 N N . VAL A 1 91 ? -6.889 10.142 0.591 1.00 98.00 91 VAL A N 1
ATOM 710 C CA . VAL A 1 91 ? -6.082 8.912 0.505 1.00 98.00 91 VAL A CA 1
ATOM 711 C C . VAL A 1 91 ? -6.621 7.998 -0.594 1.00 98.00 91 VAL A C 1
ATOM 713 O O . VAL A 1 91 ? -5.853 7.531 -1.434 1.00 98.00 91 VAL A O 1
ATOM 716 N N . SER A 1 92 ? -7.937 7.774 -0.634 1.00 97.81 92 SER A N 1
ATOM 717 C CA . SER A 1 92 ? -8.567 6.917 -1.645 1.00 97.81 92 SER A CA 1
ATOM 718 C C . SER A 1 92 ? -8.345 7.447 -3.061 1.00 97.81 92 SER A C 1
ATOM 720 O O . SER A 1 92 ? -8.045 6.664 -3.959 1.00 97.81 92 SER A O 1
ATOM 722 N N . SER A 1 93 ? -8.429 8.765 -3.258 1.00 98.00 93 SER A N 1
ATOM 723 C CA . SER A 1 93 ? -8.189 9.411 -4.549 1.00 98.00 93 SER A CA 1
ATOM 724 C C . SER A 1 93 ? -6.752 9.207 -5.021 1.00 98.00 93 SER A C 1
ATOM 726 O O . SER A 1 93 ? -6.546 8.851 -6.177 1.00 98.00 93 SER A O 1
ATOM 728 N N . VAL A 1 94 ? -5.758 9.370 -4.139 1.00 98.19 94 VAL A N 1
ATOM 729 C CA . VAL A 1 94 ? -4.348 9.118 -4.485 1.00 98.19 94 VAL A CA 1
ATOM 730 C C . VAL A 1 94 ? -4.143 7.650 -4.861 1.00 98.19 94 VAL A C 1
ATOM 732 O O . VAL A 1 94 ? -3.558 7.350 -5.900 1.00 98.19 94 VAL A O 1
ATOM 735 N N . LEU A 1 95 ? -4.661 6.720 -4.056 1.00 98.19 95 LEU A N 1
ATOM 736 C CA . LEU A 1 95 ? -4.533 5.290 -4.340 1.00 98.19 95 LEU A CA 1
ATOM 737 C C . LEU A 1 95 ? -5.189 4.906 -5.672 1.00 98.19 95 LEU A C 1
ATOM 739 O O . LEU A 1 95 ? -4.629 4.109 -6.417 1.00 98.19 95 LEU A O 1
ATOM 743 N N . GLN A 1 96 ? -6.351 5.474 -5.994 1.00 97.75 96 GLN A N 1
ATOM 744 C CA . GLN A 1 96 ? -7.048 5.216 -7.255 1.00 97.75 96 GLN A CA 1
ATOM 745 C C . GLN A 1 96 ? -6.324 5.835 -8.454 1.00 97.75 96 GLN A C 1
ATOM 747 O O . GLN A 1 96 ? -6.174 5.173 -9.479 1.00 97.75 96 GLN A O 1
ATOM 752 N N . GLU A 1 97 ? -5.840 7.072 -8.328 1.00 98.06 97 GLU A N 1
ATOM 753 C CA . GLU A 1 97 ? -5.138 7.780 -9.402 1.00 98.06 97 GLU A CA 1
ATOM 754 C C . GLU A 1 97 ? -3.823 7.092 -9.788 1.00 98.06 97 GLU A C 1
ATOM 756 O O . GLU A 1 97 ? -3.481 7.011 -10.970 1.00 98.06 97 GLU A O 1
ATOM 761 N N . PHE A 1 98 ? -3.083 6.590 -8.801 1.00 97.88 98 PHE A N 1
ATOM 762 C CA . PHE A 1 98 ? -1.787 5.943 -9.010 1.00 97.88 98 PHE A CA 1
ATOM 763 C C . PHE A 1 98 ? -1.866 4.416 -8.953 1.00 97.88 98 PHE A C 1
ATOM 765 O O . PHE A 1 98 ? -0.845 3.749 -9.064 1.00 97.88 98 PHE A O 1
ATOM 772 N N . GLY A 1 99 ? -3.064 3.842 -8.833 1.00 95.56 99 GLY A N 1
ATOM 773 C CA . GLY A 1 99 ? -3.276 2.420 -8.567 1.00 95.56 99 GLY A CA 1
ATOM 774 C C . GLY A 1 99 ? -2.654 1.472 -9.590 1.00 95.56 99 GLY A C 1
ATOM 775 O O . GLY A 1 99 ? -2.159 0.412 -9.217 1.00 95.56 99 GLY A O 1
ATOM 776 N N . GLY A 1 100 ? -2.622 1.867 -10.867 1.00 93.94 100 GLY A N 1
ATOM 777 C CA . GLY A 1 100 ? -1.960 1.090 -11.919 1.00 93.94 100 GLY A CA 1
ATOM 778 C C . GLY A 1 100 ? -0.447 0.980 -11.713 1.00 93.94 100 GLY A C 1
ATOM 779 O O . GLY A 1 100 ? 0.110 -0.106 -11.833 1.00 93.94 100 GLY A O 1
ATOM 780 N N . PHE A 1 101 ? 0.203 2.082 -11.332 1.00 95.31 101 PHE A N 1
ATOM 781 C CA . PHE A 1 101 ? 1.614 2.090 -10.941 1.00 95.31 101 PHE A CA 1
ATOM 782 C C . PHE A 1 101 ? 1.816 1.342 -9.618 1.00 95.31 101 PHE A C 1
ATOM 784 O O . PHE A 1 101 ? 2.653 0.446 -9.525 1.00 95.31 101 PHE A O 1
ATOM 791 N N . LEU A 1 102 ? 0.994 1.663 -8.615 1.00 96.00 102 LEU A N 1
ATOM 792 C CA . LEU A 1 102 ? 1.118 1.117 -7.271 1.00 96.00 102 LEU A CA 1
ATOM 793 C C . LEU A 1 102 ? 0.876 -0.390 -7.196 1.00 96.00 102 LEU A C 1
ATOM 795 O O . LEU A 1 102 ? 1.363 -1.002 -6.264 1.00 96.00 102 LEU A O 1
ATOM 799 N N . GLY A 1 103 ? 0.125 -0.991 -8.123 1.00 94.06 103 GLY A N 1
ATOM 800 C CA . GLY A 1 103 ? -0.074 -2.446 -8.218 1.00 94.06 103 GLY A CA 1
ATOM 801 C C . GLY A 1 103 ? 0.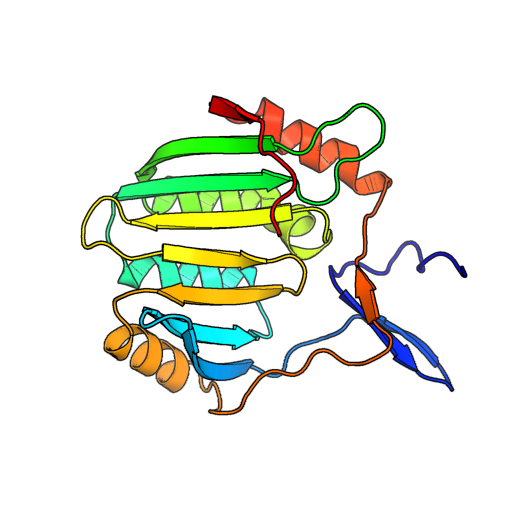775 -3.136 -9.292 1.00 94.06 103 GLY A C 1
ATOM 802 O O . GLY A 1 103 ? 0.838 -4.360 -9.335 1.00 94.06 103 GLY A O 1
ATOM 803 N N . GLY A 1 104 ? 1.415 -2.370 -10.178 1.00 93.06 104 GLY A N 1
ATOM 804 C CA . GLY A 1 104 ? 2.222 -2.905 -11.277 1.00 93.06 104 GLY A CA 1
ATOM 805 C C . GLY A 1 104 ? 3.718 -2.982 -10.976 1.00 93.06 104 GLY A C 1
ATOM 806 O O . GLY A 1 104 ? 4.433 -3.710 -11.664 1.00 93.06 104 GLY A O 1
ATOM 807 N N . ASP A 1 105 ? 4.186 -2.245 -9.967 1.00 94.62 105 ASP A N 1
ATOM 808 C CA . ASP A 1 105 ? 5.607 -2.051 -9.688 1.00 94.62 105 ASP A CA 1
ATOM 809 C C . ASP A 1 105 ? 5.960 -2.353 -8.222 1.00 94.62 105 ASP A C 1
ATOM 811 O O . ASP A 1 105 ? 5.302 -1.885 -7.294 1.00 94.62 105 ASP A O 1
ATOM 815 N N . ALA A 1 106 ? 7.010 -3.142 -8.008 1.00 95.19 106 ALA A N 1
ATOM 816 C CA . ALA A 1 106 ? 7.427 -3.644 -6.702 1.00 95.19 106 ALA A CA 1
ATOM 817 C C . ALA A 1 106 ? 8.421 -2.731 -5.960 1.00 95.19 106 ALA A C 1
ATOM 819 O O . ALA A 1 106 ? 8.885 -3.073 -4.877 1.00 95.19 106 ALA A O 1
ATOM 820 N N . ARG A 1 107 ? 8.756 -1.545 -6.481 1.00 95.56 107 ARG A N 1
ATOM 821 C CA . ARG A 1 107 ? 9.790 -0.689 -5.870 1.00 95.56 107 ARG A CA 1
ATOM 822 C C . ARG A 1 107 ? 9.398 -0.018 -4.558 1.00 95.56 107 ARG A C 1
ATOM 824 O O . ARG A 1 107 ? 10.191 0.755 -4.018 1.00 95.56 107 ARG A O 1
ATOM 831 N N . HIS A 1 108 ? 8.173 -0.205 -4.079 1.00 96.69 108 HIS A N 1
ATOM 832 C CA . HIS A 1 108 ? 7.619 0.625 -3.021 1.00 96.69 108 HIS A CA 1
ATOM 833 C C . HIS A 1 108 ? 6.672 -0.114 -2.083 1.00 96.69 108 HIS A C 1
ATOM 835 O O . HIS A 1 108 ? 6.039 -1.104 -2.447 1.00 96.69 108 HIS A O 1
ATOM 841 N N . HIS A 1 109 ? 6.514 0.458 -0.891 1.00 97.88 109 HIS A N 1
ATOM 842 C CA . HIS A 1 109 ? 5.414 0.166 0.022 1.00 97.88 109 HIS A CA 1
ATOM 843 C C . HIS A 1 109 ? 4.552 1.411 0.216 1.00 97.88 109 HIS A C 1
ATOM 845 O O . HIS A 1 109 ? 5.039 2.544 0.151 1.00 97.88 109 HIS A O 1
ATOM 851 N N . ILE A 1 110 ? 3.284 1.193 0.545 1.00 98.50 110 ILE A N 1
ATOM 852 C CA . ILE A 1 110 ? 2.359 2.225 1.007 1.00 98.50 110 ILE A CA 1
ATOM 853 C C . ILE A 1 110 ? 1.987 1.935 2.452 1.00 98.50 110 ILE A C 1
ATOM 855 O O . ILE A 1 110 ? 1.437 0.876 2.745 1.00 98.50 110 ILE A O 1
ATOM 859 N N . TRP A 1 111 ? 2.288 2.855 3.365 1.00 98.44 111 TRP A N 1
ATOM 860 C CA . TRP A 1 111 ? 1.835 2.757 4.752 1.00 98.44 111 TRP A CA 1
ATOM 861 C C . TRP A 1 111 ? 0.816 3.852 5.026 1.00 98.44 111 TRP A C 1
ATOM 863 O O . TRP A 1 111 ? 1.001 5.006 4.641 1.00 98.44 111 TRP A O 1
ATOM 873 N N . ILE A 1 112 ? -0.267 3.491 5.697 1.00 98.31 112 ILE A N 1
ATOM 874 C CA . ILE A 1 112 ? -1.362 4.396 6.015 1.00 98.31 112 ILE A CA 1
ATOM 875 C C . ILE A 1 112 ? -1.628 4.272 7.504 1.00 98.31 112 ILE A C 1
ATOM 877 O O . ILE A 1 112 ? -2.060 3.225 7.987 1.00 98.31 112 ILE A O 1
ATOM 881 N N . HIS A 1 113 ? -1.323 5.332 8.242 1.00 98.06 113 HIS A N 1
ATOM 882 C CA . HIS A 1 113 ? -1.529 5.388 9.682 1.00 98.06 113 HIS A CA 1
ATOM 883 C C . HIS A 1 113 ? -2.796 6.175 9.980 1.00 98.06 113 HIS A C 1
ATOM 885 O O . HIS A 1 113 ? -2.939 7.305 9.513 1.00 98.06 113 HIS A O 1
ATOM 891 N N . ALA A 1 114 ? -3.688 5.605 10.784 1.00 96.94 114 ALA A N 1
ATOM 892 C CA . ALA A 1 114 ? -4.844 6.332 11.286 1.00 96.94 114 ALA A CA 1
ATOM 893 C C . ALA A 1 114 ? -4.392 7.317 12.373 1.00 96.94 114 ALA A C 1
ATOM 895 O O . ALA A 1 114 ? -3.738 6.922 13.345 1.00 96.94 114 ALA A O 1
ATOM 896 N N . LEU A 1 115 ? -4.716 8.596 12.204 1.00 95.25 115 LEU A N 1
ATOM 897 C CA . LEU A 1 115 ? -4.433 9.649 13.183 1.00 95.25 115 LEU A CA 1
ATOM 898 C C . LEU A 1 115 ? -5.548 9.739 14.230 1.00 95.25 115 LEU A C 1
ATOM 900 O O . LEU A 1 115 ? -5.287 10.059 15.391 1.00 95.25 115 LEU A O 1
ATOM 904 N N . ASP A 1 116 ? -6.776 9.410 13.834 1.00 86.12 116 ASP A N 1
ATOM 905 C CA . ASP A 1 116 ? -7.922 9.176 14.699 1.00 86.12 116 ASP A CA 1
ATOM 906 C C . ASP A 1 116 ? -8.182 7.664 14.822 1.00 86.12 116 ASP A C 1
ATOM 908 O O . ASP A 1 116 ? -8.017 6.915 13.875 1.00 86.12 116 ASP A O 1
ATOM 912 N N . GLY A 1 117 ? -8.507 7.156 16.015 1.00 74.38 117 GLY A N 1
ATOM 913 C CA . GLY A 1 117 ? -8.840 5.730 16.218 1.00 74.38 117 GLY A CA 1
ATOM 914 C C . GLY A 1 117 ? -7.662 4.739 16.219 1.00 74.38 117 GLY A C 1
ATOM 915 O O . GLY A 1 117 ? -7.776 3.674 16.827 1.00 74.38 117 GLY A O 1
ATOM 916 N N . GLY A 1 118 ? -6.521 5.113 15.638 1.00 88.75 118 GLY A N 1
ATOM 917 C CA . GLY A 1 118 ? -5.270 4.355 15.665 1.00 88.75 118 GLY A CA 1
ATOM 918 C C . GLY A 1 118 ? -5.270 3.099 14.788 1.00 88.75 118 GLY A C 1
ATOM 919 O O . GLY A 1 118 ? -6.305 2.612 14.342 1.00 88.75 118 GLY A O 1
ATOM 920 N N . GLY A 1 119 ? -4.072 2.565 14.553 1.00 95.50 119 GLY A N 1
ATOM 921 C CA . GLY A 1 119 ? -3.840 1.437 13.653 1.00 95.50 119 GLY A CA 1
ATOM 922 C C . GLY A 1 119 ? -3.044 1.832 12.413 1.00 95.50 119 GLY A C 1
ATOM 923 O O . GLY A 1 119 ? -2.806 3.011 12.146 1.00 95.50 119 GLY A O 1
ATOM 924 N N . THR A 1 120 ? -2.595 0.816 11.685 1.00 97.31 120 THR A N 1
ATOM 925 C CA . THR A 1 120 ? -1.765 0.977 10.490 1.00 97.31 120 THR A CA 1
ATOM 926 C C . THR A 1 120 ? -2.178 -0.060 9.460 1.00 97.31 120 THR A C 1
ATOM 928 O O . THR A 1 120 ? -2.299 -1.239 9.789 1.00 97.31 120 THR A O 1
ATOM 931 N N . LEU A 1 121 ? -2.321 0.371 8.215 1.00 98.06 121 LEU A N 1
ATOM 932 C CA . LEU A 1 121 ? -2.385 -0.498 7.051 1.00 98.06 121 LEU A CA 1
ATOM 933 C C . LEU A 1 121 ? -1.064 -0.378 6.287 1.00 98.06 121 LEU A C 1
ATOM 935 O O . LEU A 1 121 ? -0.584 0.730 6.062 1.00 98.06 121 LEU A O 1
ATOM 939 N N . ILE A 1 122 ? -0.474 -1.501 5.886 1.00 98.44 122 ILE A N 1
ATOM 940 C CA . ILE A 1 122 ? 0.709 -1.536 5.013 1.00 98.44 122 ILE A CA 1
ATOM 941 C C . ILE A 1 122 ? 0.366 -2.352 3.775 1.00 98.44 122 ILE A C 1
ATOM 943 O O . ILE A 1 122 ? -0.077 -3.481 3.928 1.00 98.44 122 ILE A O 1
ATOM 947 N N . TRP A 1 123 ? 0.594 -1.812 2.582 1.00 98.44 123 TRP A N 1
ATOM 948 C CA . TRP A 1 123 ? 0.564 -2.533 1.310 1.00 98.44 123 TRP A CA 1
ATOM 949 C C . TRP A 1 123 ? 1.984 -2.591 0.748 1.00 98.44 123 TRP A C 1
ATOM 951 O O . TRP A 1 123 ? 2.590 -1.547 0.500 1.00 98.44 123 TRP A O 1
ATOM 961 N N . ASP A 1 124 ? 2.533 -3.794 0.615 1.00 97.44 124 ASP A N 1
ATOM 962 C CA . ASP A 1 124 ? 3.955 -4.003 0.331 1.00 97.44 124 ASP A CA 1
ATOM 963 C C . ASP A 1 124 ? 4.249 -4.332 -1.149 1.00 97.44 124 ASP A C 1
ATOM 965 O O . ASP A 1 124 ? 3.382 -4.263 -2.030 1.00 97.44 124 ASP A O 1
ATOM 969 N N . GLU A 1 125 ? 5.508 -4.651 -1.434 1.00 95.06 125 GLU A N 1
ATOM 970 C CA . GLU A 1 125 ? 6.032 -5.020 -2.750 1.00 95.06 125 GLU A CA 1
ATOM 971 C C . GLU A 1 125 ? 5.557 -6.394 -3.253 1.00 95.06 125 GLU A C 1
ATOM 973 O O . GLU A 1 125 ? 5.771 -6.734 -4.415 1.00 95.06 125 GLU A O 1
ATOM 978 N N . HIS A 1 126 ? 4.892 -7.185 -2.410 1.00 95.44 126 HIS A N 1
ATOM 979 C CA . HIS A 1 126 ? 4.346 -8.503 -2.738 1.00 95.44 126 HIS A CA 1
ATOM 980 C C . HIS A 1 126 ? 2.835 -8.469 -2.973 1.00 95.44 126 HIS A C 1
ATOM 982 O O . HIS A 1 126 ? 2.218 -9.520 -3.147 1.00 95.44 126 HIS A O 1
ATOM 988 N N . ASP A 1 127 ? 2.220 -7.285 -2.949 1.00 95.88 127 ASP A N 1
ATOM 989 C CA . ASP A 1 127 ? 0.767 -7.122 -2.887 1.00 95.88 127 ASP A CA 1
ATOM 990 C C . ASP A 1 127 ? 0.123 -7.719 -1.627 1.00 95.88 127 ASP A C 1
ATOM 992 O O . ASP A 1 127 ? -1.090 -7.942 -1.572 1.00 95.88 127 ASP A O 1
ATOM 996 N N . TRP A 1 128 ? 0.917 -7.934 -0.580 1.00 97.38 128 TRP A N 1
ATOM 997 C CA . TRP A 1 128 ? 0.395 -8.268 0.731 1.00 97.38 128 TRP A CA 1
ATOM 998 C C . TRP A 1 128 ? -0.057 -7.011 1.457 1.00 97.38 128 TRP A C 1
ATOM 1000 O O . TRP A 1 128 ? 0.521 -5.929 1.325 1.00 97.38 128 TRP A O 1
ATOM 1010 N N . VAL A 1 129 ? -1.122 -7.169 2.239 1.00 98.38 129 VAL A N 1
ATOM 1011 C CA . VAL A 1 129 ? -1.687 -6.115 3.070 1.00 98.38 129 VAL A CA 1
ATOM 1012 C C . VAL A 1 129 ? -1.604 -6.531 4.531 1.00 98.38 129 VAL A C 1
ATOM 1014 O O . VAL A 1 129 ? -2.174 -7.543 4.936 1.00 98.38 129 VAL A O 1
ATOM 1017 N N . TYR A 1 130 ? -0.907 -5.738 5.336 1.00 98.38 130 TYR A N 1
ATOM 1018 C CA . TYR A 1 130 ? -0.811 -5.931 6.776 1.00 98.38 130 TYR A CA 1
ATOM 1019 C C . TYR A 1 130 ? -1.746 -4.965 7.486 1.00 98.38 130 TYR A C 1
ATOM 1021 O O . TYR A 1 130 ? -1.643 -3.751 7.309 1.00 98.38 130 TYR A O 1
ATOM 1029 N N . LEU A 1 131 ? -2.624 -5.503 8.325 1.00 98.19 131 LEU A N 1
ATOM 1030 C CA . LEU A 1 131 ? -3.579 -4.734 9.114 1.00 98.19 131 LEU A CA 1
ATOM 1031 C C . LEU A 1 131 ? -3.183 -4.781 10.588 1.00 98.19 131 LEU A C 1
ATOM 1033 O O . LEU A 1 131 ? -3.155 -5.847 11.205 1.00 98.19 131 LEU A O 1
ATOM 1037 N N . TYR A 1 132 ? -2.891 -3.618 11.157 1.00 97.44 132 TYR A N 1
ATOM 1038 C CA . TYR A 1 132 ? -2.577 -3.423 12.569 1.00 97.44 132 TYR A CA 1
ATOM 1039 C C . TYR A 1 132 ? -3.690 -2.630 13.238 1.00 97.44 132 TYR A C 1
ATOM 1041 O O . TYR A 1 132 ? -4.117 -1.610 12.705 1.00 97.44 132 TYR A O 1
ATOM 1049 N N . GLY A 1 133 ? -4.109 -3.039 14.436 1.00 95.12 133 GLY A N 1
ATOM 1050 C CA . GLY A 1 133 ? -5.274 -2.443 15.100 1.00 95.12 133 GLY A CA 1
ATOM 1051 C C . GLY A 1 133 ? -6.594 -2.884 14.459 1.00 95.12 133 GLY A C 1
ATOM 1052 O O . GLY A 1 133 ? -6.609 -3.412 13.352 1.00 95.12 133 GLY A O 1
ATOM 1053 N N . HIS A 1 134 ? -7.700 -2.727 15.194 1.00 93.81 134 HIS A N 1
ATOM 1054 C CA . HIS A 1 134 ? -9.055 -3.115 14.755 1.00 93.81 134 HIS A CA 1
ATOM 1055 C C . HIS A 1 134 ? -9.176 -4.560 14.234 1.00 93.81 134 HIS A C 1
ATOM 1057 O O . HIS A 1 134 ? -9.998 -4.844 13.371 1.00 93.81 134 HIS A O 1
ATOM 1063 N N . LEU A 1 135 ? -8.376 -5.492 14.773 1.00 96.75 135 LEU A N 1
ATOM 1064 C CA . LEU A 1 135 ? -8.234 -6.851 14.224 1.00 96.75 135 LEU A CA 1
ATOM 1065 C C . LEU A 1 135 ? -9.554 -7.634 14.174 1.00 96.75 135 LEU A C 1
ATOM 1067 O O . LEU A 1 135 ? -9.764 -8.400 13.239 1.00 96.75 135 LEU A O 1
ATOM 1071 N N . ALA A 1 136 ? -10.450 -7.430 15.145 1.00 97.06 136 ALA A N 1
ATOM 1072 C CA . ALA A 1 136 ? -11.775 -8.050 15.138 1.00 97.06 136 ALA A CA 1
ATOM 1073 C C . ALA A 1 136 ? -12.613 -7.551 13.947 1.00 97.06 136 ALA A C 1
ATOM 1075 O O . ALA A 1 136 ? -13.009 -8.349 13.106 1.00 97.06 136 ALA A O 1
ATOM 1076 N N . SER A 1 137 ? -12.769 -6.231 13.805 1.00 97.00 137 SER A N 1
ATOM 1077 C CA . SER A 1 137 ? -13.495 -5.616 12.685 1.00 97.00 137 SER A CA 1
ATOM 1078 C C . SER A 1 137 ? -12.864 -5.936 11.326 1.00 97.00 137 SER A C 1
ATOM 1080 O O . SER A 1 137 ? -13.568 -6.137 10.341 1.00 97.00 137 SER A O 1
ATOM 1082 N N . ALA A 1 138 ? -11.533 -6.010 11.264 1.00 97.62 138 ALA A N 1
ATOM 1083 C CA . ALA A 1 138 ? -10.812 -6.418 10.064 1.00 97.62 138 ALA A CA 1
ATOM 1084 C C . ALA A 1 138 ? -11.084 -7.886 9.703 1.00 97.62 138 ALA A C 1
ATOM 1086 O O . ALA A 1 138 ? -11.270 -8.203 8.530 1.00 97.62 138 ALA A O 1
ATOM 1087 N N . THR A 1 139 ? -11.164 -8.770 10.701 1.00 98.31 139 THR A N 1
ATOM 1088 C CA . THR A 1 139 ? -11.546 -10.176 10.501 1.00 98.31 139 THR A CA 1
ATOM 1089 C C . THR A 1 139 ? -12.981 -10.277 9.983 1.00 98.31 139 THR A C 1
ATOM 1091 O O . THR A 1 139 ? -13.217 -10.974 8.999 1.00 98.31 139 THR A O 1
ATOM 1094 N N . ASP A 1 140 ? -13.918 -9.521 10.562 1.00 98.25 140 ASP A N 1
ATOM 1095 C CA . ASP A 1 140 ? -15.310 -9.473 10.095 1.00 98.25 140 ASP A CA 1
ATOM 1096 C C . ASP A 1 140 ? -15.398 -8.983 8.637 1.00 98.25 140 ASP A C 1
ATOM 1098 O O . ASP A 1 140 ? -16.113 -9.570 7.819 1.00 98.25 140 ASP A O 1
ATOM 1102 N N . LEU A 1 141 ? -14.627 -7.947 8.275 1.00 97.88 141 LEU A N 1
ATOM 1103 C CA . LEU A 1 141 ? -14.536 -7.450 6.899 1.00 97.88 141 LEU A CA 1
ATOM 1104 C C . LEU A 1 141 ? -14.041 -8.544 5.943 1.00 97.88 141 LEU A C 1
ATOM 1106 O O . LEU A 1 141 ? -14.670 -8.783 4.911 1.00 97.88 141 LEU A O 1
ATOM 1110 N N . LEU A 1 142 ? -12.945 -9.223 6.284 1.00 98.44 142 LEU A N 1
ATOM 1111 C CA . LEU A 1 142 ? -12.365 -10.307 5.484 1.00 98.44 142 LEU A CA 1
ATOM 1112 C C . LEU A 1 142 ? -13.365 -11.450 5.276 1.00 98.44 142 LEU A C 1
ATOM 1114 O O . LEU A 1 142 ? -13.611 -11.857 4.137 1.00 98.44 142 LEU A O 1
ATOM 1118 N N . GLN A 1 143 ? -14.008 -11.910 6.351 1.00 97.94 143 GLN A N 1
ATOM 1119 C CA . GLN A 1 143 ? -15.025 -12.961 6.297 1.00 97.94 143 GLN A CA 1
ATOM 1120 C C . GLN A 1 143 ? -16.227 -12.546 5.442 1.00 97.94 143 GLN A C 1
ATOM 1122 O O . GLN A 1 143 ? -16.692 -13.326 4.611 1.00 97.94 143 GLN A O 1
ATOM 1127 N N . SER A 1 144 ? -16.691 -11.297 5.566 1.00 97.69 144 SER A N 1
ATOM 1128 C CA . SER A 1 144 ? -17.792 -10.768 4.747 1.00 97.69 144 SER A CA 1
ATOM 1129 C C . SER A 1 144 ? -17.462 -10.712 3.250 1.00 97.69 144 SER A C 1
ATOM 1131 O O . SER A 1 144 ? -18.354 -10.832 2.411 1.00 97.69 144 SER A O 1
ATOM 1133 N N . LYS A 1 145 ? -16.174 -10.572 2.910 1.00 97.31 145 LYS A N 1
ATOM 1134 C CA . LYS A 1 145 ? -15.654 -10.586 1.537 1.00 97.31 145 LYS A CA 1
ATOM 1135 C C . LYS A 1 145 ? -15.305 -11.991 1.032 1.00 97.31 145 LYS A C 1
ATOM 1137 O O . LYS A 1 145 ? -14.881 -12.128 -0.111 1.00 97.31 145 LYS A O 1
ATOM 1142 N N . GLY A 1 146 ? -15.508 -13.027 1.848 1.00 97.88 146 GLY A N 1
ATOM 1143 C CA . GLY A 1 146 ? -15.269 -14.423 1.478 1.00 97.88 146 GLY A CA 1
ATOM 1144 C C . GLY A 1 146 ? -13.807 -14.865 1.552 1.00 97.88 146 GLY A C 1
ATOM 1145 O O . GLY A 1 146 ? -13.480 -15.931 1.022 1.00 97.88 146 GLY A O 1
ATOM 1146 N N . PHE A 1 147 ? -12.940 -14.084 2.204 1.00 98.38 147 PHE A N 1
ATOM 1147 C CA . PHE A 1 147 ? -11.553 -14.484 2.423 1.00 98.38 147 PHE A CA 1
ATOM 1148 C C . PHE A 1 147 ? -11.487 -15.761 3.262 1.00 98.38 147 PHE A C 1
ATOM 1150 O O . PHE A 1 147 ? -12.319 -15.993 4.142 1.00 98.38 147 PHE A O 1
ATOM 1157 N N . GLN A 1 148 ? -10.477 -16.582 2.996 1.00 98.12 148 GLN A N 1
ATOM 1158 C CA . GLN A 1 148 ? -10.241 -17.828 3.718 1.00 98.12 148 GLN A CA 1
ATOM 1159 C C . GLN A 1 148 ? -9.089 -17.671 4.709 1.00 98.12 148 GLN A C 1
ATOM 1161 O O . GLN A 1 148 ? -8.059 -17.074 4.388 1.00 98.12 148 GLN A O 1
ATOM 1166 N N . GLU A 1 149 ? -9.238 -18.247 5.900 1.00 97.88 149 GLU A N 1
ATOM 1167 C CA . GLU A 1 149 ? -8.114 -18.366 6.828 1.00 97.88 149 GLU A CA 1
ATOM 1168 C C . GLU A 1 149 ? -7.055 -19.308 6.254 1.00 97.88 149 GLU A C 1
ATOM 1170 O O . GLU A 1 149 ? -7.339 -20.435 5.846 1.00 97.88 149 GLU A O 1
ATOM 1175 N N . GLY A 1 150 ? -5.817 -18.835 6.227 1.00 96.50 150 GLY A N 1
ATOM 1176 C CA . GLY A 1 150 ? -4.677 -19.542 5.674 1.00 96.50 150 GLY A CA 1
ATOM 1177 C C . GLY A 1 150 ? -3.500 -18.593 5.529 1.00 96.50 150 GLY A C 1
ATOM 1178 O O . GLY A 1 150 ? -3.661 -17.447 5.113 1.00 96.50 150 GLY A O 1
ATOM 1179 N N . LYS A 1 151 ? -2.303 -19.061 5.885 1.00 94.00 151 LYS A N 1
ATOM 1180 C CA . LYS A 1 151 ? -1.091 -18.255 5.747 1.00 94.00 151 LYS A CA 1
ATOM 1181 C C . LYS A 1 151 ? -0.767 -18.081 4.259 1.00 94.00 151 LYS A C 1
ATOM 1183 O O . LYS A 1 151 ? -0.543 -19.096 3.601 1.00 94.00 151 LYS A O 1
ATOM 1188 N N . PRO A 1 152 ? -0.721 -16.844 3.729 1.00 92.25 152 PRO A N 1
ATOM 1189 C CA . PRO A 1 152 ? -0.233 -16.624 2.378 1.00 92.25 152 PRO A CA 1
ATOM 1190 C C . PRO A 1 152 ? 1.224 -17.073 2.253 1.00 92.25 152 PRO A C 1
ATOM 1192 O O . PRO A 1 152 ? 2.030 -16.858 3.161 1.00 92.25 152 PRO A O 1
ATOM 1195 N N . GLU A 1 153 ? 1.569 -17.680 1.122 1.00 92.44 153 GLU A N 1
ATOM 1196 C CA . GLU A 1 153 ? 2.927 -18.141 0.840 1.00 92.44 153 GLU A CA 1
ATOM 1197 C C . GLU A 1 153 ? 3.423 -17.528 -0.465 1.00 92.44 153 GLU A C 1
ATOM 1199 O O . GLU A 1 153 ? 2.753 -17.604 -1.494 1.00 92.44 153 GLU A O 1
ATOM 1204 N N . ILE A 1 154 ? 4.613 -16.930 -0.426 1.00 90.81 154 ILE A N 1
ATOM 1205 C CA . ILE A 1 154 ? 5.297 -16.479 -1.636 1.00 90.81 154 ILE A CA 1
ATOM 1206 C C . ILE 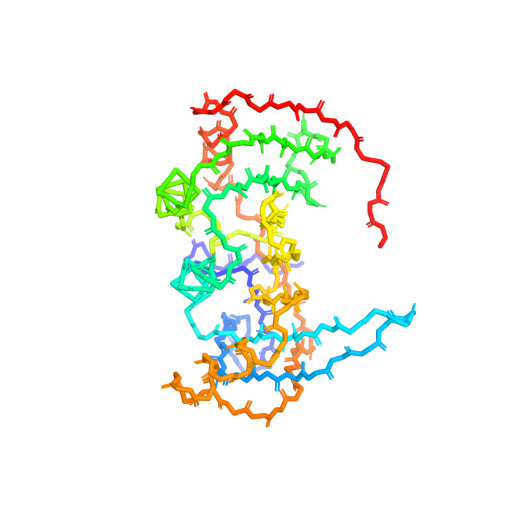A 1 154 ? 5.963 -17.701 -2.284 1.00 90.81 154 ILE A C 1
ATOM 1208 O O . ILE A 1 154 ? 6.727 -18.401 -1.612 1.00 90.81 154 ILE A O 1
ATOM 1212 N N . PRO A 1 155 ? 5.719 -17.971 -3.577 1.00 90.19 155 PRO A N 1
ATOM 1213 C CA . PRO A 1 155 ? 6.382 -19.062 -4.276 1.00 90.19 155 PRO A CA 1
ATOM 1214 C C . PRO A 1 155 ? 7.892 -18.816 -4.387 1.00 90.19 155 PRO A C 1
ATOM 1216 O O . PRO A 1 155 ? 8.378 -17.685 -4.355 1.00 90.19 155 PRO A O 1
ATOM 1219 N N . PHE A 1 156 ? 8.660 -19.894 -4.541 1.00 87.88 156 PHE A N 1
ATOM 1220 C CA . PHE A 1 156 ? 10.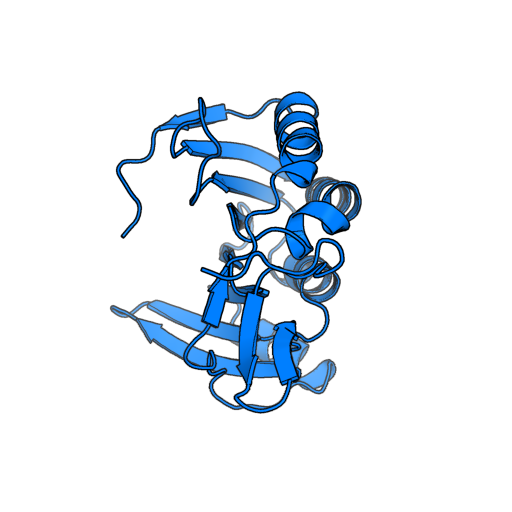105 -19.810 -4.726 1.00 87.88 156 PHE A CA 1
ATOM 1221 C C . PHE A 1 156 ? 10.560 -20.631 -5.944 1.00 87.88 156 PHE A C 1
ATOM 1223 O O . PHE A 1 156 ? 10.190 -21.803 -6.044 1.00 87.88 156 PHE A O 1
ATOM 1230 N N . PRO A 1 157 ? 11.406 -20.070 -6.831 1.00 92.00 157 PRO A N 1
ATOM 1231 C CA . PRO A 1 157 ? 11.902 -18.694 -6.808 1.00 92.00 157 PRO A CA 1
ATOM 1232 C C . PRO A 1 157 ? 10.832 -17.686 -7.262 1.00 92.00 157 PRO A C 1
ATOM 1234 O O . PRO A 1 157 ? 9.992 -17.996 -8.109 1.00 92.00 157 PRO A O 1
ATOM 1237 N N . HIS A 1 158 ? 10.892 -16.477 -6.703 1.00 92.88 158 HIS A N 1
ATOM 1238 C CA . HIS A 1 158 ? 10.096 -15.330 -7.136 1.00 92.88 158 HIS A CA 1
ATOM 1239 C C . HIS A 1 158 ? 11.000 -14.170 -7.558 1.00 92.88 158 HIS A C 1
ATOM 1241 O O . HIS A 1 158 ? 12.208 -14.183 -7.309 1.00 92.88 158 HIS A O 1
ATOM 1247 N N . LEU A 1 159 ? 10.400 -13.176 -8.200 1.00 91.44 159 LEU A N 1
ATOM 1248 C CA . LEU A 1 159 ? 11.026 -11.902 -8.521 1.00 91.44 159 LEU A CA 1
ATOM 1249 C C . LEU A 1 159 ? 10.092 -10.746 -8.178 1.00 91.44 159 LEU A C 1
ATOM 1251 O O . LEU A 1 159 ? 8.873 -10.929 -8.141 1.00 91.44 159 LEU A O 1
ATOM 1255 N N . HIS A 1 160 ? 10.687 -9.571 -8.006 1.00 93.00 160 HIS A N 1
ATOM 1256 C CA . HIS A 1 160 ? 10.021 -8.276 -7.919 1.00 93.00 160 HIS A CA 1
ATOM 1257 C C . HIS A 1 160 ? 10.123 -7.567 -9.272 1.00 93.00 160 HIS A C 1
ATOM 1259 O O . HIS A 1 160 ? 11.199 -7.509 -9.869 1.00 93.00 160 HIS A O 1
ATOM 1265 N N . ASN A 1 161 ? 9.001 -7.077 -9.791 1.00 91.12 161 ASN A N 1
ATOM 1266 C CA . ASN A 1 161 ? 8.945 -6.331 -11.040 1.00 91.12 161 ASN A CA 1
ATOM 1267 C C . ASN A 1 161 ? 9.219 -4.846 -10.780 1.00 91.12 161 ASN A C 1
ATOM 1269 O O . ASN A 1 161 ? 8.348 -4.113 -10.318 1.00 91.12 161 ASN A O 1
ATOM 1273 N N . GLU A 1 162 ? 10.429 -4.412 -11.098 1.00 89.94 162 GLU A N 1
ATOM 1274 C CA . GLU A 1 162 ? 10.853 -3.013 -11.054 1.00 89.94 162 GLU A CA 1
ATOM 1275 C C . GLU A 1 162 ? 10.865 -2.476 -12.487 1.00 89.94 162 GLU A C 1
ATOM 1277 O O . GLU A 1 162 ? 11.905 -2.454 -13.147 1.00 89.94 162 GLU A O 1
ATOM 1282 N N . ASP A 1 163 ? 9.694 -2.113 -13.011 1.00 87.31 163 ASP A N 1
ATOM 1283 C CA . ASP A 1 163 ? 9.535 -1.775 -14.426 1.00 87.31 163 ASP A CA 1
ATOM 1284 C C . ASP A 1 163 ? 10.137 -0.387 -14.723 1.00 87.31 163 ASP A C 1
ATOM 1286 O O . ASP A 1 163 ? 9.613 0.634 -14.262 1.00 87.31 163 ASP A O 1
ATOM 1290 N N . PRO A 1 164 ? 11.230 -0.276 -15.499 1.00 85.88 164 PRO A N 1
ATOM 1291 C CA . PRO A 1 164 ? 11.837 1.020 -15.786 1.00 85.88 164 PRO A CA 1
ATOM 1292 C C . PRO A 1 164 ? 10.863 2.010 -16.438 1.00 85.88 164 PRO A C 1
ATOM 1294 O O . PRO A 1 164 ? 10.968 3.212 -16.168 1.00 85.88 164 PRO A O 1
ATOM 1297 N N . ASP A 1 165 ? 9.888 1.521 -17.214 1.00 87.38 165 ASP A N 1
ATOM 1298 C CA . ASP A 1 165 ? 8.892 2.345 -17.906 1.00 87.38 165 ASP A CA 1
ATOM 1299 C C . ASP A 1 165 ? 7.898 2.997 -16.920 1.00 87.38 165 ASP A C 1
ATOM 1301 O O . ASP A 1 165 ? 7.315 4.038 -17.218 1.00 87.38 165 ASP A O 1
ATOM 1305 N N . GLN A 1 166 ? 7.779 2.468 -15.697 1.00 91.12 166 GLN A N 1
ATOM 1306 C CA . GLN A 1 166 ? 6.964 3.034 -14.613 1.00 91.12 166 GLN A CA 1
ATOM 1307 C C . GLN A 1 166 ? 7.656 4.177 -13.852 1.00 91.12 166 GLN A C 1
ATOM 1309 O O . GLN A 1 166 ? 7.053 4.828 -12.995 1.00 91.12 166 GLN A O 1
ATOM 1314 N N . THR A 1 167 ? 8.922 4.480 -14.159 1.00 93.69 167 THR A N 1
ATOM 1315 C CA . THR A 1 167 ? 9.663 5.557 -13.478 1.00 93.69 167 THR A CA 1
ATOM 1316 C C . THR A 1 167 ? 8.993 6.921 -13.666 1.00 93.69 167 THR A C 1
ATOM 1318 O O . THR A 1 167 ? 8.976 7.728 -12.737 1.00 93.69 167 THR A O 1
ATOM 1321 N N . SER A 1 168 ? 8.370 7.176 -14.821 1.00 94.88 168 SER A N 1
ATOM 1322 C CA . SER A 1 168 ? 7.613 8.413 -15.037 1.00 94.88 168 SER A CA 1
ATOM 1323 C C . SER A 1 168 ? 6.378 8.519 -14.142 1.00 94.88 168 SER A C 1
ATOM 1325 O O . SER A 1 168 ? 6.049 9.621 -13.707 1.00 94.88 168 SER A O 1
ATOM 1327 N N . GLU A 1 169 ? 5.719 7.402 -13.823 1.00 96.50 169 GLU A N 1
ATOM 1328 C CA . GLU A 1 169 ? 4.568 7.392 -12.913 1.00 96.50 169 GLU A CA 1
ATOM 1329 C C . GLU A 1 169 ? 4.995 7.607 -11.460 1.00 96.50 169 GLU A C 1
ATOM 1331 O O . GLU A 1 169 ? 4.357 8.381 -10.745 1.00 96.50 169 GLU A O 1
ATOM 1336 N N . MET A 1 170 ? 6.130 7.033 -11.046 1.00 96.31 170 MET A N 1
ATOM 1337 C CA . MET A 1 170 ? 6.754 7.360 -9.760 1.00 96.31 170 MET A CA 1
ATOM 1338 C C . MET A 1 170 ? 7.036 8.865 -9.658 1.00 96.31 170 MET A C 1
ATOM 1340 O O . MET A 1 170 ? 6.684 9.511 -8.672 1.00 96.31 170 MET A O 1
ATOM 1344 N N . GLU A 1 171 ? 7.656 9.455 -10.680 1.00 96.81 171 GLU A N 1
ATOM 1345 C CA . GLU A 1 171 ? 7.915 10.894 -10.701 1.00 96.81 171 GLU A CA 1
ATOM 1346 C C . GLU A 1 171 ? 6.631 11.720 -10.678 1.00 96.81 171 GLU A C 1
ATOM 1348 O O . GLU A 1 171 ? 6.590 12.764 -10.025 1.00 96.81 171 GLU A O 1
ATOM 1353 N N . ARG A 1 172 ? 5.588 11.268 -11.381 1.00 97.88 172 ARG A N 1
ATOM 1354 C CA . ARG A 1 172 ? 4.273 11.909 -11.380 1.00 97.88 172 ARG A CA 1
ATOM 1355 C C . ARG A 1 172 ? 3.678 11.912 -9.974 1.00 97.88 172 ARG A C 1
ATOM 1357 O O . ARG A 1 172 ? 3.257 12.973 -9.526 1.00 97.88 172 ARG A O 1
ATOM 1364 N N . LEU A 1 173 ? 3.735 10.789 -9.255 1.00 97.75 173 LEU A N 1
ATOM 1365 C CA . LEU A 1 173 ? 3.300 10.680 -7.856 1.00 97.75 173 LEU A CA 1
ATOM 1366 C C . LEU A 1 173 ? 4.065 11.649 -6.948 1.00 97.75 173 LEU A C 1
ATOM 1368 O O . LEU A 1 173 ? 3.464 12.385 -6.163 1.00 97.75 173 LEU A O 1
ATOM 1372 N N . LEU A 1 174 ? 5.394 11.681 -7.068 1.00 96.94 174 LEU A N 1
ATOM 1373 C CA . LEU A 1 174 ? 6.248 12.538 -6.242 1.00 96.94 174 LEU A CA 1
ATOM 1374 C C . LEU A 1 174 ? 6.077 14.035 -6.548 1.00 96.94 174 LEU A C 1
ATOM 1376 O O . LEU A 1 174 ? 6.293 14.862 -5.666 1.00 96.94 174 LEU A O 1
ATOM 1380 N N . LYS A 1 175 ? 5.690 14.399 -7.776 1.00 97.50 175 LYS A N 1
ATOM 1381 C CA . LYS A 1 175 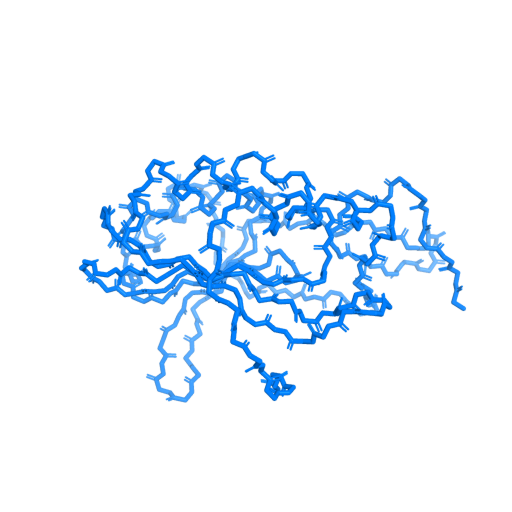? 5.433 15.791 -8.190 1.00 97.50 175 LYS A CA 1
ATOM 1382 C C . LYS A 1 175 ? 4.001 16.252 -7.899 1.00 97.50 175 LYS A C 1
ATOM 1384 O O . LYS A 1 175 ? 3.787 17.451 -7.739 1.00 97.50 175 LYS A O 1
ATOM 1389 N N . ALA A 1 176 ? 3.031 15.337 -7.865 1.00 97.31 176 ALA A N 1
ATOM 1390 C CA . ALA A 1 176 ? 1.612 15.662 -7.713 1.00 97.31 176 ALA A CA 1
ATOM 1391 C C . ALA A 1 176 ? 1.232 16.119 -6.297 1.00 97.31 176 ALA A C 1
ATOM 1393 O O . ALA A 1 176 ? 0.239 16.824 -6.130 1.00 97.31 176 ALA A O 1
ATOM 1394 N N . LEU A 1 177 ? 2.008 15.729 -5.282 1.00 97.00 177 LEU A N 1
ATOM 1395 C CA . LEU A 1 177 ? 1.674 15.946 -3.875 1.00 97.00 177 LEU A CA 1
ATOM 1396 C C . LEU A 1 177 ? 2.839 16.616 -3.124 1.00 97.00 177 LEU A C 1
ATOM 1398 O O . LEU A 1 177 ? 4.003 16.426 -3.486 1.00 97.00 177 LEU A O 1
ATOM 1402 N N . PRO A 1 178 ? 2.563 17.392 -2.060 1.00 97.00 178 PRO A N 1
ATOM 1403 C CA . PRO A 1 178 ? 3.577 18.137 -1.315 1.00 97.00 178 PRO A CA 1
ATOM 1404 C C . PRO A 1 178 ? 4.293 17.259 -0.274 1.00 97.00 178 PRO A C 1
ATOM 1406 O O . PRO A 1 178 ? 4.252 17.533 0.923 1.00 97.00 178 PRO A O 1
ATOM 1409 N N . TRP A 1 179 ? 4.930 16.180 -0.724 1.00 97.75 179 TRP A N 1
ATOM 1410 C CA . TRP A 1 179 ? 5.581 15.206 0.151 1.00 97.75 179 TRP A CA 1
ATOM 1411 C C . TRP A 1 179 ? 6.665 15.819 1.045 1.00 97.75 179 TRP A C 1
ATOM 1413 O O . TRP A 1 179 ? 7.531 16.568 0.585 1.00 97.75 179 TRP A O 1
ATOM 1423 N N . VAL A 1 180 ? 6.713 15.385 2.305 1.00 97.44 180 VAL A N 1
ATOM 1424 C CA . VAL A 1 180 ? 7.884 15.570 3.168 1.00 97.44 180 VAL A CA 1
ATOM 1425 C C . VAL A 1 180 ? 8.814 14.369 2.985 1.00 97.44 180 VAL A C 1
ATOM 1427 O O . VAL A 1 180 ? 8.497 13.262 3.420 1.00 97.44 180 VAL A O 1
ATOM 1430 N N . LYS A 1 181 ? 9.958 14.573 2.315 1.00 96.19 181 LYS A N 1
ATOM 1431 C CA . LYS A 1 181 ? 10.980 13.532 2.111 1.00 96.19 181 LYS A CA 1
ATOM 1432 C C . LYS A 1 181 ? 11.871 13.406 3.350 1.00 96.19 181 LYS A C 1
ATOM 1434 O O . LYS A 1 181 ? 12.556 14.358 3.720 1.00 96.19 181 LYS A O 1
ATOM 1439 N N . THR A 1 182 ? 11.944 12.204 3.908 1.00 92.00 182 THR A N 1
ATOM 1440 C CA . THR A 1 182 ? 12.887 11.822 4.964 1.00 92.00 182 THR A CA 1
ATOM 1441 C C . THR A 1 182 ? 13.770 10.676 4.458 1.00 92.00 182 THR A C 1
ATOM 1443 O O . THR A 1 182 ? 13.237 9.651 4.023 1.00 92.00 182 THR A O 1
ATOM 1446 N N . PRO A 1 183 ? 15.109 10.800 4.494 1.00 86.19 183 PRO A N 1
ATOM 1447 C CA . PRO A 1 183 ? 15.996 9.682 4.187 1.00 86.19 183 PRO A CA 1
ATOM 1448 C C . PRO A 1 183 ? 15.757 8.514 5.147 1.00 86.19 183 PRO A C 1
ATOM 1450 O O . PRO A 1 183 ? 15.579 8.723 6.348 1.00 86.19 183 PRO A O 1
ATOM 1453 N N . VAL A 1 184 ? 15.800 7.290 4.631 1.00 82.12 184 VAL A N 1
ATOM 1454 C CA . VAL A 1 184 ? 15.790 6.075 5.452 1.00 82.12 184 VAL A CA 1
ATOM 1455 C C . VAL A 1 184 ? 17.121 5.356 5.298 1.00 82.12 184 VAL A C 1
ATOM 1457 O O . VAL A 1 184 ? 17.590 5.110 4.190 1.00 82.12 184 VAL A O 1
ATOM 1460 N N . SER A 1 185 ? 17.744 5.012 6.423 1.00 70.25 185 SER A N 1
ATOM 1461 C CA . SER A 1 185 ? 18.782 3.984 6.442 1.00 70.25 185 SER A CA 1
ATOM 1462 C C . SER A 1 185 ? 18.115 2.673 6.037 1.00 70.25 185 SER A C 1
ATOM 1464 O O . SER A 1 185 ? 17.060 2.370 6.588 1.00 70.25 185 SER A O 1
ATOM 1466 N N . ASN A 1 186 ? 18.711 1.947 5.089 1.00 55.38 186 ASN A N 1
ATOM 1467 C CA . ASN A 1 186 ? 18.200 0.709 4.487 1.00 55.38 186 ASN A CA 1
ATOM 1468 C C . ASN A 1 186 ? 17.210 -0.060 5.401 1.00 55.38 186 ASN A C 1
ATOM 1470 O O . ASN A 1 186 ? 17.664 -0.602 6.417 1.00 55.38 186 ASN A O 1
ATOM 1474 N N . PRO A 1 187 ? 15.891 -0.057 5.113 1.00 52.94 187 PRO A N 1
ATOM 1475 C CA . PRO A 1 187 ? 14.920 -0.764 5.938 1.00 52.94 187 PRO A CA 1
ATOM 1476 C C . PRO A 1 187 ? 15.214 -2.267 5.845 1.00 52.94 187 PRO A C 1
ATOM 1478 O O . PRO A 1 187 ? 15.194 -2.835 4.757 1.00 52.94 187 PRO A O 1
ATOM 1481 N N . GLN A 1 188 ? 15.585 -2.872 6.976 1.00 41.09 188 GLN A N 1
ATOM 1482 C CA . GLN A 1 188 ? 15.682 -4.327 7.123 1.00 41.09 188 GLN A CA 1
ATOM 1483 C C . GLN A 1 188 ? 14.315 -4.927 7.420 1.00 41.09 188 GLN A C 1
ATOM 1485 O O . GLN A 1 188 ? 13.553 -4.273 8.172 1.00 41.09 188 GLN A O 1
#